Protein AF-A0ABD5DUB4-F1 (afdb_monomer)

Secondary structure (DSSP, 8-state):
-----------HHHHHHH-GGGS-HHHHHHHHHTS---TT-SSGGGGEEEEE----SPPSSSEEEEEEETTEEEEEESSSBSSSTTBSS-HHHHHHHHHS-HHHHHHHHHHHHHHHHHHHHHHHHHHHHT-HHHHHHHH---HHHHHHHHHHT--HHHH--HHHHHHHHHTHHHH-SSS--HHHHHHHHHHHHTS-EEEE-S--EEEEPPGGGS--TT-SS---TTTS--SSSEEEESSS--EEEE-S--HHHHHHTSTTSHHHHHHHHHHHHH-

Mean predicted aligned error: 10.34 Å

Organism: Acinetobacter baumannii (NCBI:txid470)

InterPro domains:
  IPR010732 Type VI secretion, TssG-like [PF06996] (20-273)
  IPR010732 Type VI secretion, TssG-like [PTHR35564] (1-273)
  IPR010732 Type VI secretion, TssG-like [TIGR03347] (20-273)

Structure (mmCIF, N/CA/C/O backbone):
data_AF-A0ABD5DUB4-F1
#
_entry.id   AF-A0ABD5DUB4-F1
#
loop_
_atom_site.group_PDB
_atom_site.id
_atom_site.type_symbol
_atom_site.label_atom_id
_atom_site.label_alt_id
_atom_site.label_comp_id
_atom_site.label_asym_id
_atom_site.label_entity_id
_atom_site.label_seq_id
_atom_site.pdbx_PDB_ins_code
_atom_site.Cartn_x
_atom_site.Cartn_y
_atom_site.Cartn_z
_atom_site.occupancy
_atom_site.B_iso_or_equiv
_atom_site.auth_seq_id
_atom_site.auth_comp_id
_atom_site.auth_asym_id
_atom_site.auth_atom_id
_atom_site.pdbx_PDB_model_num
ATOM 1 N N . MET A 1 1 ? -21.165 21.753 -35.100 1.00 36.00 1 MET A N 1
ATOM 2 C CA . MET A 1 1 ? -20.160 20.774 -35.570 1.00 36.00 1 MET A CA 1
ATOM 3 C C . MET A 1 1 ? -19.629 20.028 -34.357 1.00 36.00 1 MET A C 1
ATOM 5 O O . MET A 1 1 ? -18.628 20.431 -33.785 1.00 36.00 1 MET A O 1
ATOM 9 N N . GLN A 1 2 ? -20.361 19.010 -33.903 1.00 31.20 2 GLN A N 1
ATOM 10 C CA . GLN A 1 2 ? -19.870 18.058 -32.907 1.00 31.20 2 GLN A CA 1
ATOM 11 C C . GLN A 1 2 ? -19.289 16.879 -33.683 1.00 31.20 2 GLN A C 1
ATOM 13 O O . GLN A 1 2 ? -19.967 16.309 -34.531 1.00 31.20 2 GLN A O 1
ATOM 18 N N . SER A 1 3 ? -18.010 16.592 -33.471 1.00 36.69 3 SER A N 1
ATOM 19 C CA . SER A 1 3 ? -17.320 15.488 -34.126 1.00 36.69 3 SER A CA 1
ATOM 20 C C . SER A 1 3 ? -17.738 14.162 -33.496 1.00 36.69 3 SER A C 1
ATOM 22 O O . SER A 1 3 ? -17.367 13.867 -32.359 1.00 36.69 3 SER A O 1
ATOM 24 N N . GLU A 1 4 ? -18.478 13.364 -34.257 1.00 41.19 4 GLU A N 1
ATOM 25 C CA . GLU A 1 4 ? -18.682 11.939 -34.017 1.00 41.19 4 GLU A CA 1
ATOM 26 C C . GLU A 1 4 ? -17.321 11.222 -34.063 1.00 41.19 4 GLU A C 1
ATOM 28 O O . GLU A 1 4 ? -16.735 11.020 -35.124 1.00 41.19 4 GLU A O 1
ATOM 33 N N . ARG A 1 5 ? -16.785 10.838 -32.902 1.00 44.25 5 ARG A N 1
ATOM 34 C CA . ARG A 1 5 ? -15.836 9.721 -32.792 1.00 44.25 5 ARG A CA 1
ATOM 35 C C . ARG A 1 5 ? -16.525 8.619 -32.005 1.00 44.25 5 ARG A C 1
ATOM 37 O O . ARG A 1 5 ? -16.303 8.446 -30.812 1.00 44.25 5 ARG A O 1
ATOM 44 N N . TRP A 1 6 ? -17.458 7.952 -32.674 1.00 43.09 6 TRP A N 1
ATOM 45 C CA . TRP A 1 6 ? -18.116 6.757 -32.166 1.00 43.09 6 TRP A CA 1
ATOM 46 C C . TRP A 1 6 ? -17.137 5.586 -32.304 1.00 43.09 6 TRP A C 1
ATOM 48 O O . TRP A 1 6 ? -16.775 5.226 -33.418 1.00 43.09 6 TRP A O 1
ATOM 58 N N . TRP A 1 7 ? -16.669 5.079 -31.159 1.00 42.25 7 TRP A N 1
ATOM 59 C CA . TRP A 1 7 ? -16.150 3.725 -30.931 1.00 42.25 7 TRP A CA 1
ATOM 60 C C . TRP A 1 7 ? -15.372 3.105 -32.102 1.00 42.25 7 TRP A C 1
ATOM 62 O O . TRP A 1 7 ? -15.911 2.326 -32.883 1.00 42.25 7 TRP A O 1
ATOM 72 N N . GLN A 1 8 ? -14.079 3.420 -32.207 1.00 47.81 8 GLN A N 1
ATOM 73 C CA . GLN A 1 8 ? -13.172 2.513 -32.902 1.00 47.81 8 GLN A CA 1
ATOM 74 C C . GLN A 1 8 ? -12.863 1.354 -31.953 1.00 47.81 8 GLN A C 1
ATOM 76 O O . GLN A 1 8 ? -12.290 1.575 -30.888 1.00 47.81 8 GLN A O 1
ATOM 81 N N . ASP A 1 9 ? -13.170 0.126 -32.373 1.00 46.69 9 ASP A N 1
ATOM 82 C CA . ASP A 1 9 ? -12.678 -1.130 -31.779 1.00 46.69 9 ASP A CA 1
ATOM 83 C C . ASP A 1 9 ? -11.150 -1.298 -31.959 1.00 46.69 9 ASP A C 1
ATOM 85 O O . ASP A 1 9 ? -10.619 -2.399 -32.104 1.00 46.69 9 ASP A O 1
ATOM 89 N N . SER A 1 10 ? -10.397 -0.201 -32.002 1.00 55.00 10 SER A N 1
ATOM 90 C CA . SER A 1 10 ? -8.948 -0.234 -31.908 1.00 55.00 10 SER A CA 1
ATOM 91 C C . SER A 1 10 ? -8.599 -0.263 -30.430 1.00 55.00 10 SER A C 1
ATOM 93 O O . SER A 1 10 ? -8.728 0.744 -29.735 1.00 55.00 10 SER A O 1
ATOM 95 N N . SER A 1 11 ? -8.158 -1.425 -29.948 1.00 76.31 11 SER A N 1
ATOM 96 C CA . SER A 1 11 ? -7.501 -1.530 -28.643 1.00 76.31 11 SER A CA 1
ATOM 97 C C . SER A 1 11 ? -6.475 -0.397 -28.482 1.00 76.31 11 SER A C 1
ATOM 99 O O . SER A 1 11 ? -5.771 -0.057 -29.434 1.00 76.31 11 SER A O 1
ATOM 101 N N . VAL A 1 12 ? -6.372 0.199 -27.288 1.00 83.00 12 VAL A N 1
ATOM 102 C CA . VAL A 1 12 ? -5.393 1.274 -27.004 1.00 83.00 12 VAL A CA 1
ATOM 103 C C . VAL A 1 12 ? -3.974 0.829 -27.380 1.00 83.00 12 VAL A C 1
ATOM 105 O O . VAL A 1 12 ? -3.170 1.609 -27.880 1.00 83.00 12 VAL A O 1
ATOM 108 N N . THR A 1 13 ? -3.694 -0.463 -27.227 1.00 82.81 13 THR A N 1
ATOM 109 C CA . THR A 1 13 ? -2.465 -1.116 -27.677 1.00 82.81 13 THR A CA 1
ATOM 110 C C . THR A 1 13 ? -2.285 -1.046 -29.196 1.00 82.81 13 THR A C 1
ATOM 112 O O . THR A 1 13 ? -1.192 -0.735 -29.655 1.00 82.81 13 THR A O 1
ATOM 115 N N . ALA A 1 14 ? -3.334 -1.264 -29.998 1.00 84.44 14 ALA A N 1
ATOM 116 C CA . ALA A 1 14 ? -3.264 -1.110 -31.453 1.00 84.44 14 ALA A CA 1
ATOM 117 C C . ALA A 1 14 ? -3.015 0.347 -31.874 1.00 84.44 14 ALA A C 1
ATOM 119 O O . ALA A 1 14 ? -2.230 0.584 -32.793 1.00 84.44 14 ALA A O 1
ATOM 120 N N . GLU A 1 15 ? -3.623 1.327 -31.195 1.00 88.25 15 GLU A N 1
ATOM 121 C CA . GLU A 1 15 ? -3.325 2.744 -31.449 1.00 88.25 15 GLU A CA 1
ATOM 122 C C . GLU A 1 15 ? -1.875 3.089 -31.081 1.00 88.25 15 GLU A C 1
ATOM 124 O O . GLU A 1 15 ? -1.207 3.809 -31.822 1.00 88.25 15 GLU A O 1
ATOM 129 N N . LEU A 1 16 ? -1.354 2.514 -29.998 1.00 89.56 16 LEU A N 1
ATOM 130 C CA . LEU A 1 16 ? 0.030 2.687 -29.563 1.00 89.56 16 LEU A CA 1
ATOM 131 C C . LEU A 1 16 ? 1.047 2.163 -30.593 1.00 89.56 16 LEU A C 1
ATOM 133 O O . LEU A 1 16 ? 2.054 2.828 -30.829 1.00 89.56 16 LEU A O 1
ATOM 137 N N . PHE A 1 17 ? 0.768 1.048 -31.280 1.00 88.94 17 PHE A N 1
ATOM 138 C CA . PHE A 1 17 ? 1.600 0.584 -32.403 1.00 88.94 17 PHE A CA 1
ATOM 139 C C . PHE A 1 17 ? 1.463 1.468 -33.658 1.00 88.94 17 PHE A C 1
ATOM 141 O O . PHE A 1 17 ? 2.427 1.630 -34.403 1.00 88.94 17 PHE A O 1
ATOM 148 N N . GLN A 1 18 ? 0.296 2.074 -33.908 1.00 89.62 18 GLN A N 1
ATOM 149 C CA . GLN A 1 18 ? 0.088 2.954 -35.070 1.00 89.62 18 GLN A CA 1
ATOM 150 C C . GLN A 1 18 ? 0.668 4.362 -34.875 1.00 89.62 18 GLN A C 1
ATOM 152 O O . GLN A 1 18 ? 1.157 4.981 -35.822 1.00 89.62 18 GLN A O 1
ATOM 157 N N . ARG A 1 19 ? 0.579 4.899 -33.655 1.00 90.94 19 ARG A N 1
ATOM 158 C CA . ARG A 1 19 ? 0.987 6.261 -33.289 1.00 90.94 19 ARG A CA 1
ATOM 159 C C . ARG A 1 19 ? 1.804 6.257 -31.992 1.00 90.94 19 ARG A C 1
ATOM 161 O O . ARG A 1 19 ? 1.412 6.892 -31.019 1.00 90.94 19 ARG A O 1
ATOM 168 N N . PRO A 1 20 ? 2.994 5.639 -31.968 1.00 89.62 20 PRO A N 1
ATOM 169 C CA . PRO A 1 20 ? 3.795 5.553 -30.742 1.00 89.62 20 PRO A CA 1
ATOM 170 C C . PRO A 1 20 ? 4.217 6.925 -30.200 1.00 89.62 20 PRO A C 1
ATOM 172 O O . PRO A 1 20 ? 4.361 7.124 -29.001 1.00 89.62 20 PRO A O 1
ATOM 175 N N . LYS A 1 21 ? 4.353 7.905 -31.094 1.00 91.50 21 LYS A N 1
ATOM 176 C CA . LYS A 1 21 ? 4.772 9.277 -30.797 1.00 91.50 21 LYS A CA 1
ATOM 177 C C . LYS A 1 21 ? 3.785 10.084 -29.944 1.00 91.50 21 LYS A C 1
ATOM 179 O O . LYS A 1 21 ? 4.182 11.117 -29.421 1.00 91.50 21 LYS A O 1
ATOM 184 N N . SER A 1 22 ? 2.524 9.665 -29.820 1.00 91.44 22 SER A N 1
ATOM 185 C CA . SER A 1 22 ? 1.532 10.369 -28.990 1.00 91.44 22 SER A CA 1
ATOM 186 C C . SER A 1 22 ? 1.498 9.907 -27.535 1.00 91.44 22 SER A C 1
ATOM 188 O O . SER A 1 22 ? 0.750 10.483 -26.751 1.00 91.44 22 SER A O 1
ATOM 190 N N . PHE A 1 23 ? 2.264 8.875 -27.178 1.00 91.94 23 PHE A N 1
ATOM 191 C CA . PHE A 1 23 ? 2.270 8.301 -25.837 1.00 91.94 23 PHE A CA 1
ATOM 192 C C . PHE A 1 23 ? 3.563 8.632 -25.092 1.00 91.94 23 PHE A C 1
ATOM 194 O O . PHE A 1 23 ? 4.643 8.719 -25.682 1.00 91.94 23 PHE A O 1
ATOM 201 N N . GLU A 1 24 ? 3.436 8.777 -23.777 1.00 93.00 24 GLU A N 1
ATOM 202 C CA . GLU A 1 24 ? 4.569 8.830 -22.855 1.00 93.00 24 GLU A CA 1
ATOM 203 C C . GLU A 1 24 ? 5.214 7.446 -22.728 1.00 93.00 24 GLU A C 1
ATOM 205 O O . GLU A 1 24 ? 4.543 6.412 -22.796 1.00 93.00 24 GLU A O 1
ATOM 210 N N . PHE A 1 25 ? 6.523 7.415 -22.509 1.00 92.69 25 PHE A N 1
ATOM 211 C CA . PHE A 1 25 ? 7.314 6.191 -22.454 1.00 92.69 25 PHE A CA 1
ATOM 212 C C . PHE A 1 25 ? 6.901 5.273 -21.293 1.00 92.69 25 PHE A C 1
ATOM 214 O O . PHE A 1 25 ? 6.708 4.067 -21.480 1.00 92.69 25 PHE A O 1
ATOM 221 N N . ILE A 1 26 ? 6.722 5.832 -20.093 1.00 92.25 26 ILE A N 1
ATOM 222 C CA . ILE A 1 26 ? 6.329 5.051 -18.909 1.00 92.25 26 ILE A CA 1
ATOM 223 C C . ILE A 1 26 ? 4.896 4.530 -19.077 1.00 92.25 26 ILE A C 1
ATOM 225 O O . ILE A 1 26 ? 4.620 3.362 -18.812 1.00 92.25 26 ILE A O 1
ATOM 229 N N . GLN A 1 27 ? 3.989 5.359 -19.596 1.00 91.38 27 GLN A N 1
ATOM 230 C CA . GLN A 1 27 ? 2.610 4.944 -19.839 1.00 91.38 27 GLN A CA 1
ATOM 231 C C . GLN A 1 27 ? 2.524 3.859 -20.922 1.00 91.38 27 GLN A C 1
ATOM 233 O O . GLN A 1 27 ? 1.769 2.900 -20.771 1.00 91.38 27 GLN A O 1
ATOM 238 N N . ALA A 1 28 ? 3.323 3.963 -21.986 1.00 92.56 28 ALA A N 1
ATOM 239 C CA . ALA A 1 28 ? 3.398 2.945 -23.026 1.00 92.56 28 ALA A CA 1
ATOM 240 C C . ALA A 1 28 ? 3.904 1.604 -22.481 1.00 92.56 28 ALA A C 1
ATOM 242 O O . ALA A 1 28 ? 3.317 0.562 -22.766 1.00 92.56 28 ALA A O 1
ATOM 243 N N . THR A 1 29 ? 4.961 1.618 -21.663 1.00 91.31 29 THR A N 1
ATOM 244 C CA . THR A 1 29 ? 5.494 0.389 -21.055 1.00 91.31 29 THR A CA 1
ATOM 245 C C . THR A 1 29 ? 4.510 -0.228 -20.059 1.00 91.31 29 THR A C 1
ATOM 247 O O . THR A 1 29 ? 4.307 -1.438 -20.108 1.00 91.31 29 THR A O 1
ATOM 250 N N . ARG A 1 30 ? 3.819 0.574 -19.235 1.00 90.00 30 ARG A N 1
ATOM 251 C CA . ARG A 1 30 ? 2.703 0.120 -18.380 1.00 90.00 30 ARG A CA 1
ATOM 252 C C . ARG A 1 30 ? 1.614 -0.585 -19.192 1.00 90.00 30 ARG A C 1
ATOM 254 O O . ARG A 1 30 ? 1.285 -1.723 -18.887 1.00 90.00 30 ARG A O 1
ATOM 261 N N . LEU A 1 31 ? 1.096 0.047 -20.251 1.00 89.69 31 LEU A N 1
ATOM 262 C CA . LEU A 1 31 ? 0.038 -0.533 -21.093 1.00 89.69 31 LEU A CA 1
ATOM 263 C C . LEU A 1 31 ? 0.470 -1.847 -21.755 1.00 89.69 31 LEU A C 1
ATOM 265 O O . LEU A 1 31 ? -0.300 -2.803 -21.795 1.00 89.69 31 LEU A O 1
ATOM 269 N N . LEU A 1 32 ? 1.706 -1.908 -22.248 1.00 88.94 32 LEU A N 1
ATOM 270 C CA . LEU A 1 32 ? 2.244 -3.109 -22.883 1.00 88.94 32 LEU A CA 1
ATOM 271 C C . LEU A 1 32 ? 2.485 -4.253 -21.889 1.00 88.94 32 LEU A C 1
ATOM 273 O O . LEU A 1 32 ? 2.367 -5.409 -22.276 1.00 88.94 32 LEU A O 1
ATOM 277 N N . ARG A 1 33 ? 2.752 -3.962 -20.609 1.00 87.06 33 ARG A N 1
ATOM 278 C CA . ARG A 1 33 ? 2.836 -4.985 -19.548 1.00 87.06 33 ARG A CA 1
ATOM 279 C C . ARG A 1 33 ? 1.485 -5.632 -19.225 1.00 87.06 33 ARG A C 1
ATOM 281 O O . ARG A 1 33 ? 1.474 -6.725 -18.674 1.00 87.06 33 ARG A O 1
ATOM 288 N N . HIS A 1 34 ? 0.369 -4.994 -19.582 1.00 83.06 34 HIS A N 1
ATOM 289 C CA . HIS A 1 34 ? -0.970 -5.583 -19.473 1.00 83.06 34 HIS A CA 1
ATOM 290 C C . HIS A 1 34 ? -1.371 -6.422 -20.689 1.00 83.06 34 HIS A C 1
ATOM 292 O O . HIS A 1 34 ? -2.417 -7.074 -20.657 1.00 83.06 34 HIS A O 1
ATOM 298 N N . MET A 1 35 ? -0.583 -6.414 -21.771 1.00 79.06 35 MET A N 1
ATOM 299 C CA . MET A 1 35 ? -0.846 -7.324 -22.880 1.00 79.06 35 MET A CA 1
ATOM 300 C C . MET A 1 35 ? -0.593 -8.764 -22.422 1.00 79.06 35 MET A C 1
ATOM 302 O O . MET A 1 35 ? 0.409 -9.012 -21.752 1.00 79.06 35 MET A O 1
ATOM 306 N N . PRO A 1 36 ? -1.468 -9.719 -22.784 1.00 64.25 36 PRO A N 1
ATOM 307 C CA . PRO A 1 36 ? -1.253 -11.125 -22.478 1.00 64.25 36 PRO A CA 1
ATOM 308 C C . PRO A 1 36 ? 0.012 -11.591 -23.201 1.00 64.25 36 PRO A C 1
ATOM 310 O O . PRO A 1 36 ? 0.009 -11.803 -24.413 1.00 64.25 36 PRO A O 1
ATOM 313 N N . ALA A 1 37 ? 1.110 -11.691 -22.460 1.00 62.16 37 ALA A N 1
ATOM 314 C CA . ALA A 1 37 ? 2.343 -12.272 -22.948 1.00 62.16 37 ALA A CA 1
ATOM 315 C C . ALA A 1 37 ? 2.324 -13.777 -22.669 1.00 62.16 37 ALA A C 1
ATOM 317 O O . ALA A 1 37 ? 1.749 -14.235 -21.684 1.00 62.16 37 ALA A O 1
ATOM 318 N N . ASN A 1 38 ? 2.932 -14.556 -23.560 1.00 55.03 38 ASN A N 1
ATOM 319 C CA . ASN A 1 38 ? 3.102 -15.989 -23.359 1.00 55.03 38 ASN A CA 1
ATOM 320 C C . ASN A 1 38 ? 3.943 -16.184 -22.079 1.00 55.03 38 ASN A C 1
ATOM 322 O O . ASN A 1 38 ? 5.062 -15.670 -22.024 1.00 55.03 38 ASN A O 1
ATOM 326 N N . ASP A 1 39 ? 3.410 -16.899 -21.079 1.00 56.53 39 ASP A N 1
ATOM 327 C CA . ASP A 1 39 ? 3.911 -17.096 -19.692 1.00 56.53 39 ASP A CA 1
ATOM 328 C C . ASP A 1 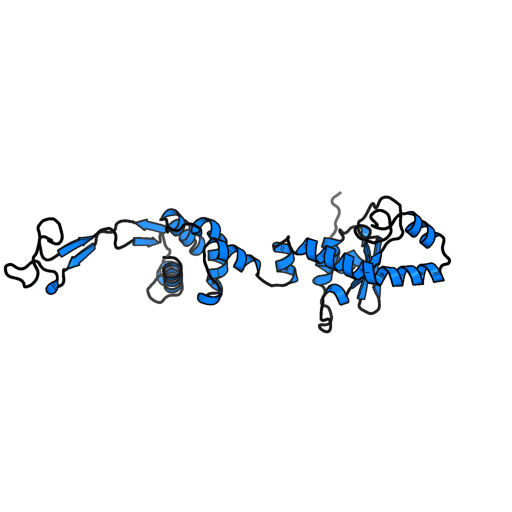39 ? 5.349 -17.670 -19.562 1.00 56.53 39 ASP A C 1
ATOM 330 O O . ASP A 1 39 ? 5.794 -18.069 -18.488 1.00 56.53 39 ASP A O 1
ATOM 334 N N . ALA A 1 40 ? 6.105 -17.752 -20.656 1.00 53.66 40 ALA A N 1
ATOM 335 C CA . ALA A 1 40 ? 7.426 -18.362 -20.718 1.00 53.66 40 ALA A CA 1
ATOM 336 C C . ALA A 1 40 ? 8.577 -17.455 -20.237 1.00 53.66 40 ALA A C 1
ATOM 338 O O . ALA A 1 40 ? 9.697 -17.948 -20.083 1.00 53.66 40 ALA A O 1
ATOM 339 N N . ALA A 1 41 ? 8.358 -16.152 -20.021 1.00 59.41 41 ALA A N 1
ATOM 340 C CA . ALA A 1 41 ? 9.423 -15.244 -19.589 1.00 59.41 41 ALA A CA 1
ATOM 341 C C . ALA A 1 41 ? 9.537 -15.162 -18.059 1.00 59.41 41 ALA A C 1
ATOM 343 O O . ALA A 1 41 ? 8.555 -14.967 -17.349 1.00 59.41 41 ALA A O 1
ATOM 344 N N . LEU A 1 42 ? 10.772 -15.249 -17.555 1.00 65.81 42 LEU A N 1
ATOM 345 C CA . LEU A 1 42 ? 11.096 -15.094 -16.131 1.00 65.81 42 LEU A CA 1
ATOM 346 C C . LEU A 1 42 ? 10.939 -13.638 -15.652 1.00 65.81 42 LEU A C 1
ATOM 348 O O . LEU A 1 42 ? 10.682 -13.410 -14.471 1.00 65.81 42 LEU A O 1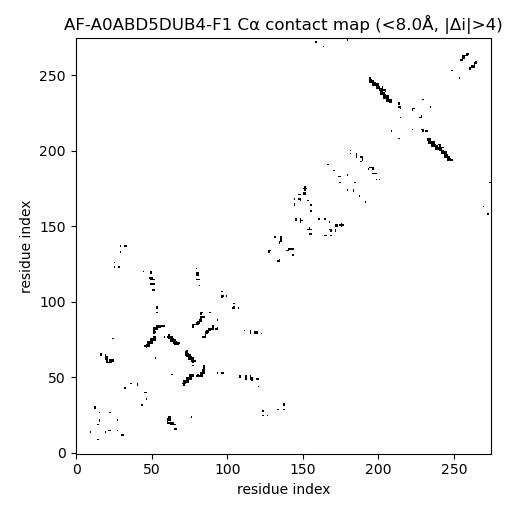
ATOM 352 N N . SER A 1 43 ? 11.115 -12.660 -16.551 1.00 78.12 43 SER A N 1
ATOM 353 C CA . SER A 1 43 ? 11.037 -11.223 -16.269 1.00 78.12 43 SER A CA 1
ATOM 354 C C . SER A 1 43 ? 10.275 -10.485 -17.369 1.00 78.12 43 SER A C 1
ATOM 356 O O . SER A 1 43 ? 10.468 -10.751 -18.555 1.00 78.12 43 SER A O 1
ATOM 358 N N . TRP A 1 44 ? 9.473 -9.484 -16.991 1.00 85.06 44 TRP A N 1
ATOM 359 C CA . TRP A 1 44 ? 8.732 -8.649 -17.944 1.00 85.06 44 TRP A CA 1
ATOM 360 C C . TRP A 1 44 ? 9.657 -7.956 -18.954 1.00 85.06 44 TRP A C 1
ATOM 362 O O . TRP A 1 44 ? 9.251 -7.716 -20.087 1.00 85.06 44 TRP A O 1
ATOM 372 N N . SER A 1 45 ? 10.900 -7.653 -18.556 1.00 87.50 45 SER A N 1
ATOM 373 C CA . SER A 1 45 ? 11.908 -7.016 -19.407 1.00 87.50 45 SER A CA 1
ATOM 374 C C . SER A 1 45 ? 12.222 -7.836 -20.652 1.00 87.50 45 SER A C 1
ATOM 376 O O . SER A 1 45 ? 12.507 -7.253 -21.690 1.00 87.50 45 SER A O 1
ATOM 378 N N . ASP A 1 46 ? 12.125 -9.164 -20.577 1.00 87.12 46 ASP A N 1
ATOM 379 C CA . ASP A 1 46 ? 12.529 -10.065 -21.661 1.00 87.12 46 ASP A CA 1
ATOM 380 C C . ASP A 1 46 ? 11.556 -10.016 -22.853 1.00 87.12 46 ASP A C 1
ATOM 382 O O . ASP A 1 46 ? 11.927 -10.355 -23.979 1.00 87.12 46 ASP A O 1
ATOM 386 N N . HIS A 1 47 ? 10.329 -9.529 -22.628 1.00 87.69 47 HIS A N 1
ATOM 387 C CA . HIS A 1 47 ? 9.353 -9.237 -23.684 1.00 87.69 47 HIS A CA 1
ATOM 388 C C . HIS A 1 47 ? 9.668 -7.952 -24.455 1.00 87.69 47 HIS A C 1
ATOM 390 O O . HIS A 1 47 ? 9.081 -7.704 -25.509 1.00 87.69 47 HIS A O 1
ATOM 396 N N . PHE A 1 48 ? 10.590 -7.129 -23.955 1.00 89.88 48 PHE A N 1
ATOM 397 C CA . PHE A 1 48 ? 10.975 -5.872 -24.575 1.00 89.88 48 PHE A CA 1
ATOM 398 C C . PHE A 1 48 ? 12.402 -5.947 -25.107 1.00 89.88 48 PHE A C 1
ATOM 400 O O . PHE A 1 48 ? 13.300 -6.532 -24.508 1.00 89.88 48 PHE A O 1
ATOM 407 N N . LYS A 1 49 ? 12.648 -5.256 -26.213 1.00 91.19 49 LYS A N 1
ATOM 408 C CA . LYS A 1 49 ? 13.986 -4.852 -26.629 1.00 91.19 49 LYS A CA 1
ATOM 409 C C . LYS A 1 49 ? 14.016 -3.333 -26.624 1.00 91.19 49 LYS A C 1
ATOM 411 O O . LYS A 1 49 ? 13.392 -2.689 -27.464 1.00 91.19 49 LYS A O 1
ATOM 416 N N . PHE A 1 50 ? 14.722 -2.756 -25.656 1.00 91.94 50 PHE A N 1
ATOM 417 C CA . PHE A 1 50 ? 14.872 -1.306 -25.592 1.00 91.94 50 PHE A CA 1
ATOM 418 C C . PHE A 1 50 ? 16.090 -0.899 -26.402 1.00 91.94 50 PHE A C 1
ATOM 420 O O . PHE A 1 50 ? 17.205 -1.370 -26.174 1.00 91.94 50 PHE A O 1
ATOM 427 N N . GLU A 1 51 ? 15.858 -0.006 -27.347 1.00 89.56 51 GLU A N 1
ATOM 428 C CA . GLU A 1 51 ? 16.877 0.533 -28.225 1.00 89.56 51 GLU A CA 1
ATOM 429 C C . GLU A 1 51 ? 17.085 2.014 -27.926 1.00 89.56 51 GLU A C 1
ATOM 431 O O . GLU A 1 51 ? 16.198 2.707 -27.415 1.00 89.56 51 GLU A O 1
ATOM 436 N N . THR A 1 52 ? 18.272 2.515 -28.261 1.00 82.62 52 THR A N 1
ATOM 437 C CA . THR A 1 52 ? 18.549 3.945 -28.176 1.00 82.62 52 THR A CA 1
ATOM 438 C C . THR A 1 52 ? 18.409 4.633 -29.506 1.00 82.62 52 THR A C 1
ATOM 440 O O . THR A 1 52 ? 18.821 4.133 -30.559 1.00 82.62 52 THR A O 1
ATOM 443 N N . SER A 1 53 ? 17.900 5.855 -29.419 1.00 86.81 53 SER A N 1
ATOM 444 C CA . SER A 1 53 ? 18.006 6.792 -30.512 1.00 86.81 53 SER A CA 1
ATOM 445 C C . SER A 1 53 ? 19.448 7.261 -30.685 1.00 86.81 53 SER A C 1
ATOM 447 O O . SER A 1 53 ? 20.223 7.412 -29.734 1.00 86.81 53 SER A O 1
ATOM 449 N N . PHE A 1 54 ? 19.795 7.564 -31.930 1.00 87.75 54 PHE A N 1
ATOM 450 C CA . PHE A 1 54 ? 20.973 8.369 -32.230 1.00 87.75 54 PHE A CA 1
ATOM 451 C C . PHE A 1 54 ? 20.597 9.823 -32.497 1.00 87.75 54 PHE A C 1
ATOM 453 O O . PHE A 1 54 ? 21.480 10.634 -32.747 1.00 87.75 54 PHE A O 1
ATOM 460 N N . ASN A 1 55 ? 19.318 10.195 -32.490 1.00 85.12 55 ASN A N 1
ATOM 461 C CA . ASN A 1 55 ? 18.905 11.546 -32.828 1.00 85.12 55 ASN A CA 1
ATOM 462 C C . ASN A 1 55 ? 19.465 12.576 -31.825 1.00 85.12 55 ASN A C 1
ATOM 464 O O . ASN A 1 55 ? 19.555 12.322 -30.629 1.00 85.12 55 ASN A O 1
ATOM 468 N N . LEU A 1 56 ? 19.894 13.728 -32.351 1.00 85.88 56 LEU A N 1
ATOM 469 C CA . LEU A 1 56 ? 20.425 14.851 -31.561 1.00 85.88 56 LEU A CA 1
ATOM 470 C C . LEU A 1 56 ? 19.514 16.080 -31.649 1.00 85.88 56 LEU A C 1
ATOM 472 O O . LEU A 1 56 ? 19.889 17.160 -31.209 1.00 85.88 56 LEU A O 1
ATOM 476 N N . ASN A 1 57 ? 18.338 15.934 -32.252 1.00 86.75 57 ASN 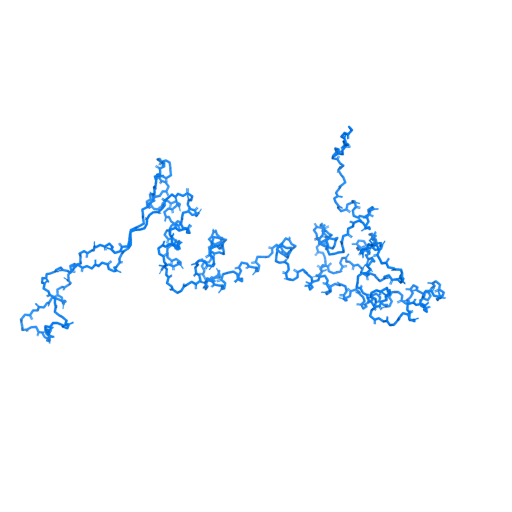A N 1
ATOM 477 C CA . ASN A 1 57 ? 17.328 16.976 -32.236 1.00 86.75 57 ASN A CA 1
ATOM 478 C C . ASN A 1 57 ? 16.628 16.972 -30.877 1.00 86.75 57 ASN A C 1
ATOM 480 O O . ASN A 1 57 ? 16.532 15.927 -30.228 1.00 86.75 57 ASN A O 1
ATOM 484 N N . PHE A 1 58 ? 16.106 18.129 -30.472 1.00 84.88 58 PHE A N 1
ATOM 485 C CA . PHE A 1 58 ? 15.255 18.201 -29.292 1.00 84.88 58 PHE A CA 1
ATOM 486 C C . PHE A 1 58 ? 14.035 17.278 -29.483 1.00 84.88 58 PHE A C 1
ATOM 488 O O . PHE A 1 58 ? 13.371 17.371 -30.524 1.00 84.88 58 PHE A O 1
ATOM 495 N N . PRO A 1 59 ? 13.759 16.360 -28.542 1.00 84.31 59 PRO A N 1
ATOM 496 C CA . PRO A 1 59 ? 12.694 15.388 -28.707 1.00 84.31 59 PRO A CA 1
ATOM 497 C C . PRO A 1 59 ? 11.344 16.078 -28.493 1.00 84.31 59 PRO A C 1
ATOM 499 O O . PRO A 1 59 ? 11.078 16.628 -27.431 1.00 84.31 59 PRO A O 1
ATOM 502 N N . ALA A 1 60 ? 10.482 16.060 -29.512 1.00 87.25 60 ALA A N 1
ATOM 503 C CA . ALA A 1 60 ? 9.088 16.495 -29.371 1.00 87.25 60 ALA A CA 1
ATOM 504 C C . ALA A 1 60 ? 8.207 15.417 -28.713 1.00 87.25 60 ALA A C 1
ATOM 506 O O . ALA A 1 60 ? 7.079 15.695 -28.321 1.00 87.25 60 ALA A O 1
ATOM 507 N N . THR A 1 61 ? 8.713 14.182 -28.651 1.00 91.19 61 THR A N 1
ATOM 508 C CA . THR A 1 61 ? 8.015 12.984 -28.183 1.00 91.19 61 THR A CA 1
ATOM 509 C C . THR A 1 61 ? 8.993 12.095 -27.426 1.00 91.19 61 THR A C 1
ATOM 511 O O . THR A 1 61 ? 10.197 12.141 -27.676 1.00 91.19 61 THR A O 1
ATOM 514 N N . GLU A 1 62 ? 8.486 11.271 -26.515 1.00 91.62 62 GLU A N 1
ATOM 515 C CA . GLU A 1 62 ? 9.317 10.396 -25.680 1.00 91.62 62 GLU A CA 1
ATOM 516 C C . GLU A 1 62 ? 9.698 9.080 -26.370 1.00 91.62 62 GLU A C 1
ATOM 518 O O . GLU A 1 62 ? 10.758 8.509 -26.105 1.00 91.62 62 GLU A O 1
ATOM 523 N N . ILE A 1 63 ? 8.852 8.617 -27.291 1.00 92.81 63 ILE A N 1
ATOM 524 C CA . ILE A 1 63 ? 9.067 7.411 -28.091 1.00 92.81 63 ILE A CA 1
ATOM 525 C C . ILE A 1 63 ? 9.377 7.826 -29.531 1.00 92.81 63 ILE A C 1
ATOM 527 O O . ILE A 1 63 ? 8.680 8.659 -30.120 1.00 92.81 63 ILE A O 1
ATOM 531 N N . GLU A 1 64 ? 10.432 7.249 -30.106 1.00 91.12 64 GLU A N 1
ATOM 532 C CA . GLU A 1 64 ? 10.806 7.456 -31.508 1.00 91.12 64 GLU A CA 1
ATOM 533 C C . GLU A 1 64 ? 10.119 6.439 -32.426 1.00 91.12 64 GLU A C 1
ATOM 535 O O . GLU A 1 64 ? 9.500 6.826 -33.423 1.00 91.12 64 GLU A O 1
ATOM 540 N N . SER A 1 65 ? 10.217 5.155 -32.077 1.00 91.31 65 SER A N 1
ATOM 541 C CA . SER A 1 65 ? 9.623 4.038 -32.809 1.00 91.31 65 SER A CA 1
ATOM 542 C C . SER A 1 65 ? 9.231 2.906 -31.865 1.00 91.31 65 SER A C 1
ATOM 544 O O . SER A 1 65 ? 9.812 2.742 -30.787 1.00 91.31 65 SER A O 1
ATOM 546 N N . LEU A 1 66 ? 8.229 2.138 -32.287 1.00 93.19 66 LEU A N 1
ATOM 547 C CA . LEU A 1 66 ? 7.714 0.994 -31.556 1.00 93.19 66 LEU A CA 1
ATOM 548 C C . LEU A 1 66 ? 7.226 -0.051 -32.560 1.00 93.19 66 LEU A C 1
ATOM 550 O O . LEU A 1 66 ? 6.353 0.238 -33.376 1.00 93.19 66 LEU A O 1
ATOM 554 N N . GLU A 1 67 ? 7.816 -1.239 -32.519 1.00 92.12 67 GLU A N 1
ATOM 555 C CA . GLU A 1 67 ? 7.568 -2.326 -33.469 1.00 92.12 67 GLU A CA 1
ATOM 556 C C . GLU A 1 67 ? 7.493 -3.661 -32.719 1.00 92.12 67 GLU A C 1
ATOM 558 O O . GLU A 1 67 ? 8.107 -3.823 -31.666 1.00 92.12 67 GLU A O 1
ATOM 563 N N . LEU A 1 68 ? 6.735 -4.623 -33.246 1.00 88.62 68 LEU A N 1
ATOM 564 C CA . LEU A 1 68 ? 6.670 -5.981 -32.705 1.00 88.62 68 LEU A CA 1
ATOM 565 C C . LEU A 1 68 ? 7.421 -6.918 -33.654 1.00 88.62 68 LEU A C 1
ATOM 567 O O . LEU A 1 68 ? 7.013 -7.086 -34.803 1.00 88.62 68 LEU A O 1
ATOM 571 N N . VAL A 1 69 ? 8.528 -7.491 -33.183 1.00 87.31 69 VAL A N 1
ATOM 572 C CA . VAL A 1 69 ? 9.431 -8.355 -33.959 1.00 87.31 69 VAL A CA 1
ATOM 573 C C . VAL A 1 69 ? 9.702 -9.611 -33.142 1.00 87.31 69 VAL A C 1
ATOM 575 O O . VAL A 1 69 ? 10.074 -9.506 -31.977 1.00 87.31 69 VAL A O 1
ATOM 578 N N . ASP A 1 70 ? 9.504 -10.790 -33.735 1.00 80.69 70 ASP A N 1
ATOM 579 C CA . ASP A 1 70 ? 9.769 -12.088 -33.093 1.00 80.69 70 ASP A CA 1
ATOM 580 C C . ASP A 1 70 ? 9.160 -12.204 -31.678 1.00 80.69 70 ASP A C 1
ATOM 582 O O . ASP A 1 70 ? 9.823 -12.610 -30.725 1.00 80.69 70 ASP A O 1
ATOM 586 N N . GLU A 1 71 ? 7.897 -11.779 -31.538 1.00 81.50 71 GLU A N 1
ATOM 587 C CA .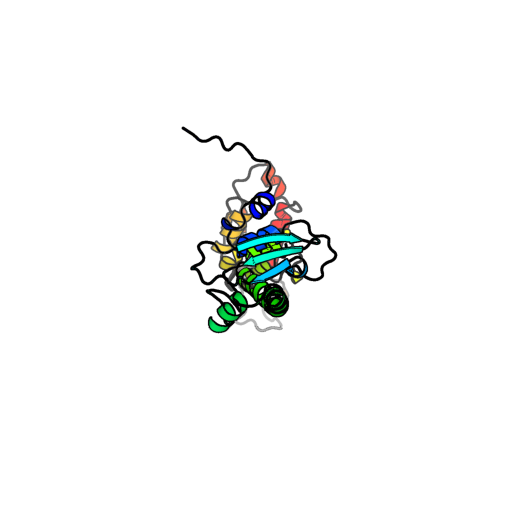 GLU A 1 71 ? 7.137 -11.750 -30.272 1.00 81.50 71 GLU A CA 1
ATOM 588 C C . GLU A 1 71 ? 7.694 -10.810 -29.182 1.00 81.50 71 GLU A C 1
ATOM 590 O O . GLU A 1 71 ? 7.187 -10.793 -28.060 1.00 81.50 71 GLU A O 1
ATOM 595 N N . ARG A 1 72 ? 8.692 -9.975 -29.501 1.00 86.75 72 ARG A N 1
ATOM 596 C CA . ARG A 1 72 ? 9.235 -8.944 -28.607 1.00 86.75 72 ARG A CA 1
ATOM 597 C C . ARG A 1 72 ? 8.876 -7.547 -29.083 1.00 86.75 72 ARG A C 1
ATOM 599 O O . ARG A 1 72 ? 8.887 -7.245 -30.277 1.00 86.75 72 ARG A O 1
ATOM 606 N N . VAL A 1 73 ? 8.608 -6.656 -28.134 1.00 89.88 73 VAL A N 1
ATOM 607 C CA . VAL A 1 73 ? 8.361 -5.245 -28.433 1.00 89.88 73 VAL A CA 1
ATOM 608 C C . VAL A 1 73 ? 9.688 -4.503 -28.513 1.00 89.88 73 VAL A C 1
ATOM 610 O O . VAL A 1 73 ? 10.357 -4.280 -27.505 1.00 89.88 73 VAL A O 1
ATOM 613 N N . HIS A 1 74 ? 10.063 -4.097 -29.720 1.00 92.56 74 HIS A N 1
ATOM 614 C CA . HIS A 1 74 ? 11.200 -3.227 -29.975 1.00 92.56 74 HIS A CA 1
ATOM 615 C C . HIS A 1 74 ? 10.768 -1.778 -29.770 1.00 92.56 74 HIS A C 1
ATOM 617 O O . HIS A 1 74 ? 9.958 -1.248 -30.529 1.00 92.56 74 HIS A O 1
ATOM 623 N N . LEU A 1 75 ? 11.305 -1.130 -28.739 1.00 93.06 75 LEU A N 1
ATOM 624 C CA . LEU A 1 75 ? 10.949 0.235 -28.368 1.00 93.06 75 LEU A CA 1
ATOM 625 C C . LEU A 1 75 ? 12.203 1.108 -28.355 1.00 93.06 75 LEU A C 1
ATOM 627 O O . LEU A 1 75 ? 13.114 0.898 -27.551 1.00 93.06 75 LEU A O 1
ATOM 631 N N . THR A 1 76 ? 12.225 2.125 -29.220 1.00 92.38 76 THR A N 1
ATOM 632 C CA . THR A 1 76 ? 13.271 3.156 -29.218 1.00 92.38 76 THR A CA 1
ATOM 633 C C . THR A 1 76 ? 12.784 4.376 -28.450 1.00 92.38 76 THR A C 1
ATOM 635 O O . THR A 1 76 ? 11.864 5.069 -28.890 1.00 92.38 76 THR A O 1
ATOM 638 N N . ASN A 1 77 ? 13.393 4.639 -27.295 1.00 91.12 77 ASN A N 1
ATOM 639 C CA . ASN A 1 77 ? 13.031 5.766 -26.435 1.00 91.12 77 ASN A CA 1
ATOM 640 C C . ASN A 1 77 ? 14.033 6.927 -26.591 1.00 91.12 77 ASN A C 1
ATOM 642 O O . ASN A 1 77 ? 15.188 6.727 -26.979 1.00 91.12 77 ASN A O 1
ATOM 646 N N . LEU A 1 78 ? 13.573 8.144 -26.305 1.00 90.50 78 LEU A N 1
ATOM 647 C CA . LEU A 1 78 ? 14.353 9.383 -26.403 1.00 90.50 78 LEU A CA 1
ATOM 648 C C . LEU A 1 78 ? 14.735 9.972 -25.032 1.00 90.50 78 LEU A C 1
ATOM 650 O O . LEU A 1 78 ? 15.443 10.978 -24.997 1.00 90.50 78 LEU A O 1
ATOM 654 N N . ILE A 1 79 ? 14.284 9.356 -23.933 1.00 87.25 79 ILE A N 1
ATOM 655 C CA . ILE A 1 79 ? 14.466 9.865 -22.563 1.00 87.25 79 ILE A CA 1
ATOM 656 C C . ILE A 1 79 ? 15.747 9.320 -21.924 1.00 87.25 79 ILE A C 1
ATOM 658 O O . ILE A 1 79 ? 16.512 10.048 -21.303 1.00 87.25 79 ILE A O 1
ATOM 662 N N . VAL A 1 80 ? 15.989 8.015 -22.056 1.00 88.56 80 VAL A N 1
ATOM 663 C CA . VAL A 1 80 ? 17.057 7.319 -21.338 1.00 88.56 80 VAL A CA 1
ATOM 664 C C . VAL A 1 80 ? 17.887 6.492 -22.298 1.00 88.56 80 VAL A C 1
ATOM 666 O O . VAL A 1 80 ? 17.400 5.585 -22.977 1.00 88.56 80 VAL A O 1
ATOM 669 N N . GLY A 1 81 ? 19.186 6.772 -22.306 1.00 89.19 81 GLY A N 1
ATOM 670 C CA . GLY A 1 81 ? 20.136 6.015 -23.096 1.00 89.19 81 GLY A CA 1
ATOM 671 C C . GLY A 1 81 ? 21.575 6.459 -22.900 1.00 89.19 81 GLY A C 1
ATOM 672 O O . GLY A 1 81 ? 21.882 7.476 -22.284 1.00 89.19 81 GLY A O 1
ATOM 673 N N . LEU A 1 82 ? 22.486 5.683 -23.472 1.00 90.19 82 LEU A N 1
ATOM 674 C CA . LEU A 1 82 ? 23.896 6.043 -23.574 1.00 90.19 82 LEU A CA 1
ATOM 675 C C . LEU A 1 82 ? 24.152 7.045 -24.705 1.00 90.19 82 LEU A C 1
ATOM 677 O O . LEU A 1 82 ? 25.092 7.825 -24.627 1.00 90.19 82 LEU A O 1
ATOM 681 N N . THR A 1 83 ? 23.328 7.037 -25.752 1.00 89.00 83 THR A N 1
ATOM 682 C CA . THR A 1 83 ? 23.476 7.878 -26.949 1.00 89.00 83 THR A CA 1
ATOM 683 C C . THR A 1 83 ? 22.227 8.711 -27.203 1.00 89.00 83 THR A C 1
ATOM 685 O O . THR A 1 83 ? 21.159 8.403 -26.683 1.00 89.00 83 THR A O 1
ATOM 688 N N . GLY A 1 84 ? 22.356 9.731 -28.051 1.00 86.81 84 GLY A N 1
ATOM 689 C CA . GLY A 1 84 ? 21.270 10.660 -28.367 1.00 86.81 84 GLY A CA 1
ATOM 690 C C . GLY A 1 84 ? 21.347 11.950 -27.553 1.00 86.81 84 GLY A C 1
ATOM 691 O O . GLY A 1 84 ? 22.367 12.241 -26.930 1.00 86.81 84 GLY A O 1
ATOM 692 N N . ILE A 1 85 ? 20.284 12.751 -27.611 1.00 85.56 85 ILE A N 1
ATOM 693 C CA . ILE A 1 85 ? 20.219 14.082 -26.987 1.00 85.56 85 ILE A CA 1
ATOM 694 C C . ILE A 1 85 ? 20.278 14.036 -25.451 1.00 85.56 85 ILE A C 1
ATOM 696 O O . ILE A 1 85 ? 20.968 14.851 -24.855 1.00 85.56 85 ILE A O 1
ATOM 700 N N . GLN A 1 86 ? 19.617 13.064 -24.816 1.00 84.69 86 GLN A N 1
ATOM 701 C CA . GLN A 1 86 ? 19.678 12.827 -23.364 1.00 84.69 86 GLN A CA 1
ATOM 702 C C . GLN A 1 86 ? 20.670 11.703 -23.005 1.00 84.69 86 GLN A C 1
ATOM 704 O O . GLN A 1 86 ? 20.571 11.071 -21.957 1.00 84.69 86 GLN A O 1
ATOM 709 N N . GLY A 1 87 ? 21.623 11.425 -23.902 1.00 87.00 87 GLY A N 1
ATOM 710 C CA . GLY A 1 87 ? 22.598 10.354 -23.740 1.00 87.00 87 GLY A CA 1
ATOM 711 C C . GLY A 1 87 ? 23.665 10.668 -22.690 1.00 87.00 87 GLY A C 1
ATOM 712 O O . GLY A 1 87 ? 24.188 11.779 -22.648 1.00 87.00 87 GLY A O 1
ATOM 713 N N . ALA A 1 88 ? 24.050 9.672 -21.888 1.00 89.25 88 ALA A N 1
ATOM 714 C CA . ALA A 1 88 ? 25.146 9.824 -20.924 1.00 89.25 88 ALA A CA 1
ATOM 715 C C . ALA A 1 88 ? 26.537 9.955 -21.583 1.00 89.25 88 ALA A C 1
ATOM 717 O O . ALA A 1 88 ? 27.454 10.526 -20.991 1.00 89.25 88 ALA A O 1
ATOM 718 N N . LEU A 1 89 ? 26.728 9.410 -22.792 1.00 91.25 89 LEU A N 1
ATOM 719 C CA . LEU A 1 89 ? 28.001 9.510 -23.506 1.00 91.25 89 LEU A CA 1
ATOM 720 C C . LEU A 1 89 ? 28.152 10.870 -24.200 1.00 91.25 89 LEU A C 1
ATOM 722 O O . LEU A 1 89 ? 27.171 11.432 -24.691 1.00 91.25 89 LEU A O 1
ATOM 726 N N . PRO A 1 90 ? 29.394 11.365 -24.361 1.00 92.38 90 PRO A N 1
ATOM 727 C CA . PRO A 1 90 ? 29.653 12.569 -25.139 1.00 92.38 90 PRO A CA 1
ATOM 728 C C . PRO A 1 90 ? 29.061 12.497 -26.555 1.00 92.38 90 PRO A C 1
ATOM 730 O O . PRO A 1 90 ? 29.182 11.481 -27.248 1.00 92.38 90 PRO A O 1
ATOM 733 N N . TYR A 1 91 ? 28.507 13.613 -27.039 1.00 91.25 91 TYR A N 1
ATOM 734 C CA . TYR A 1 91 ? 27.879 13.694 -28.367 1.00 91.25 91 TYR A CA 1
ATOM 735 C C . TYR A 1 91 ? 28.810 13.316 -29.527 1.00 91.25 91 TYR A C 1
ATOM 737 O O . TYR A 1 91 ? 28.338 12.917 -30.593 1.00 91.25 91 TYR A O 1
ATOM 745 N N . THR A 1 92 ? 30.128 13.391 -29.328 1.00 92.69 92 THR A N 1
ATOM 746 C CA . THR A 1 92 ? 31.135 12.942 -30.298 1.00 92.69 92 THR A CA 1
ATOM 747 C C . THR A 1 92 ? 30.952 11.473 -30.680 1.00 92.69 92 THR A C 1
ATOM 749 O O . THR A 1 92 ? 31.060 11.144 -31.861 1.00 92.69 92 THR A O 1
ATOM 752 N N . TYR A 1 93 ? 30.597 10.600 -29.731 1.00 91.25 93 TYR A N 1
ATOM 753 C CA . TYR A 1 93 ? 30.325 9.186 -30.004 1.00 91.25 93 TYR A CA 1
ATOM 754 C C . TYR A 1 93 ? 29.058 9.009 -30.836 1.00 91.25 93 TYR A C 1
ATOM 756 O O . TYR A 1 93 ? 29.085 8.318 -31.853 1.00 91.25 93 TYR A O 1
ATOM 764 N N . THR A 1 94 ? 27.975 9.698 -30.469 1.00 91.94 94 THR A N 1
ATOM 765 C CA . THR A 1 94 ? 26.721 9.674 -31.235 1.00 91.94 94 THR A CA 1
ATOM 766 C C . THR A 1 94 ? 26.942 10.155 -32.675 1.00 91.94 94 THR A C 1
ATOM 768 O O . THR A 1 94 ? 26.476 9.520 -33.620 1.00 91.94 94 THR A O 1
ATOM 771 N N . ASN A 1 95 ? 27.716 11.228 -32.869 1.00 91.25 95 ASN A N 1
ATOM 772 C CA . ASN A 1 95 ? 28.062 11.740 -34.198 1.00 91.25 95 ASN A CA 1
ATOM 773 C C . ASN A 1 95 ? 28.925 10.762 -35.001 1.00 91.25 95 ASN A C 1
ATOM 775 O O . ASN A 1 95 ? 28.651 10.535 -36.179 1.00 91.25 95 ASN A O 1
ATOM 779 N N . LYS A 1 96 ? 29.918 10.132 -34.365 1.00 91.69 96 LYS A N 1
ATOM 780 C CA . LYS A 1 96 ? 30.759 9.117 -35.009 1.00 91.69 96 LYS A CA 1
ATOM 781 C C . LYS A 1 96 ? 29.931 7.918 -35.478 1.00 91.69 96 LYS A C 1
ATOM 783 O O . LYS A 1 96 ? 30.116 7.455 -36.597 1.00 91.69 96 LYS A O 1
ATOM 788 N N . ILE A 1 97 ? 28.978 7.461 -34.664 1.00 91.56 97 ILE A N 1
ATOM 789 C CA . ILE A 1 97 ? 28.070 6.358 -35.016 1.00 91.56 97 ILE A CA 1
ATOM 790 C C . ILE A 1 97 ? 27.127 6.760 -36.158 1.00 91.56 97 ILE A C 1
ATOM 792 O O . ILE A 1 97 ? 26.872 5.957 -37.053 1.00 91.56 97 ILE A O 1
ATOM 796 N N . LYS A 1 98 ? 26.634 8.007 -36.177 1.00 90.12 98 LYS A N 1
ATOM 797 C CA . LYS A 1 98 ? 25.816 8.516 -37.293 1.00 90.12 98 LYS A CA 1
ATOM 798 C C . LYS A 1 98 ? 26.561 8.533 -38.625 1.00 90.12 98 LYS A C 1
ATOM 800 O O . LYS A 1 98 ? 25.935 8.280 -39.648 1.00 90.12 98 LYS A O 1
ATOM 805 N N . GLN A 1 99 ? 27.850 8.869 -38.603 1.00 91.12 99 GLN A N 1
ATOM 806 C CA . GLN A 1 99 ? 28.702 8.966 -39.793 1.00 91.12 99 GLN A CA 1
ATOM 807 C C . GLN A 1 99 ? 29.282 7.612 -40.231 1.00 91.12 99 GLN A C 1
ATOM 809 O O . GLN A 1 99 ? 29.837 7.511 -41.323 1.00 91.12 99 GLN A O 1
ATOM 814 N N . ALA A 1 100 ? 29.170 6.578 -39.395 1.00 91.75 100 ALA A N 1
ATOM 815 C CA . ALA A 1 100 ? 29.683 5.251 -39.697 1.00 91.75 100 ALA A CA 1
ATOM 816 C C . ALA A 1 100 ? 28.891 4.565 -40.835 1.00 91.75 100 ALA A C 1
ATOM 818 O O . ALA A 1 100 ? 27.693 4.822 -41.007 1.00 91.75 100 ALA A O 1
ATOM 819 N N . PRO A 1 101 ? 29.522 3.639 -41.585 1.00 94.31 101 PRO A N 1
ATOM 820 C CA . PRO A 1 101 ? 28.834 2.789 -42.552 1.00 94.31 101 PRO A CA 1
ATOM 821 C C . PRO A 1 101 ? 27.655 2.034 -41.923 1.00 94.31 101 PRO A C 1
ATOM 823 O O . PRO A 1 101 ? 27.686 1.678 -40.744 1.00 94.31 101 PRO A O 1
ATOM 826 N N . ARG A 1 102 ? 26.625 1.727 -42.727 1.00 90.06 102 ARG A N 1
ATOM 827 C CA . ARG A 1 102 ? 25.370 1.103 -42.258 1.00 90.06 102 ARG A CA 1
ATOM 828 C C . ARG A 1 102 ? 25.598 -0.159 -41.418 1.00 90.06 102 ARG A C 1
ATOM 830 O O . ARG A 1 102 ? 24.942 -0.316 -40.394 1.00 90.06 102 ARG A O 1
ATOM 837 N N . GLN A 1 103 ? 26.526 -1.020 -41.837 1.00 91.31 103 GLN A N 1
ATOM 838 C CA . GLN A 1 103 ? 26.847 -2.257 -41.125 1.00 91.31 103 GLN A CA 1
ATOM 839 C C . GLN A 1 103 ? 27.456 -1.974 -39.744 1.00 91.31 103 GLN A C 1
ATOM 841 O O . GLN A 1 103 ? 26.912 -2.411 -38.734 1.00 91.31 103 GLN A O 1
ATOM 846 N N . GLN A 1 104 ? 28.501 -1.145 -39.684 1.00 90.31 104 GLN A N 1
ATOM 847 C CA . GLN A 1 104 ? 29.149 -0.766 -38.426 1.00 90.31 104 GLN A CA 1
ATOM 848 C C . GLN A 1 104 ? 28.182 -0.054 -37.469 1.00 90.31 104 GLN A C 1
ATOM 850 O O . GLN A 1 104 ? 28.228 -0.259 -36.255 1.00 90.31 104 GLN A O 1
ATOM 855 N N . ARG A 1 105 ? 27.273 0.772 -38.002 1.00 89.50 105 ARG A N 1
ATOM 856 C CA . ARG A 1 105 ? 26.225 1.426 -37.212 1.00 89.50 105 ARG A CA 1
ATOM 857 C C . ARG A 1 105 ? 25.256 0.413 -36.600 1.00 89.50 105 ARG A C 1
ATOM 859 O O . ARG A 1 105 ? 24.896 0.579 -35.438 1.00 89.50 105 ARG A O 1
ATOM 866 N N . ALA A 1 106 ? 24.837 -0.607 -37.351 1.00 89.44 106 ALA A N 1
ATOM 867 C CA . ALA A 1 106 ? 23.954 -1.659 -36.847 1.00 89.44 106 ALA A CA 1
ATOM 868 C C . ALA A 1 106 ? 24.637 -2.491 -35.750 1.00 89.44 106 ALA A C 1
ATOM 870 O O . ALA A 1 106 ? 24.072 -2.657 -34.675 1.00 89.44 106 ALA A O 1
ATOM 871 N N . GLU A 1 107 ? 25.885 -2.909 -35.973 1.00 91.50 107 GLU A N 1
ATOM 872 C CA . GLU A 1 107 ? 26.684 -3.654 -34.988 1.00 91.50 107 GLU A CA 1
ATOM 873 C C . GLU A 1 107 ? 26.900 -2.845 -33.702 1.00 91.50 107 GLU A C 1
ATOM 875 O O . GLU A 1 107 ? 26.706 -3.348 -32.597 1.00 91.50 107 GLU A O 1
ATOM 880 N N . THR A 1 108 ? 27.229 -1.555 -33.832 1.00 90.69 108 THR A N 1
ATOM 881 C CA . THR A 1 108 ? 27.404 -0.675 -32.668 1.00 90.69 108 THR A CA 1
ATOM 882 C C . THR A 1 108 ? 26.084 -0.450 -31.929 1.00 90.69 108 THR A C 1
ATOM 884 O O . THR A 1 108 ? 26.076 -0.394 -30.700 1.00 90.69 108 THR A O 1
ATOM 887 N N . LYS A 1 109 ? 24.959 -0.337 -32.652 1.00 88.94 109 LYS A N 1
ATOM 888 C CA . LYS A 1 109 ? 23.621 -0.218 -32.054 1.00 88.94 109 LYS A CA 1
ATOM 889 C C . LYS A 1 109 ? 23.284 -1.458 -31.232 1.00 88.94 109 LYS A C 1
ATOM 891 O O . LYS A 1 109 ? 22.888 -1.311 -30.082 1.00 88.94 109 LYS A O 1
ATOM 896 N N . GLU A 1 110 ? 23.485 -2.648 -31.791 1.00 90.06 110 GLU A N 1
ATOM 897 C CA . GLU A 1 110 ? 23.254 -3.913 -31.086 1.00 90.06 110 GLU A CA 1
ATOM 898 C C . GLU A 1 110 ? 24.159 -4.046 -29.857 1.00 90.06 110 GLU A C 1
ATOM 900 O O . GLU A 1 110 ? 23.672 -4.356 -28.772 1.00 90.06 110 GLU A O 1
ATOM 905 N N . PHE A 1 111 ? 25.446 -3.707 -29.971 1.00 91.19 111 PHE A N 1
ATOM 906 C CA . PHE A 1 111 ? 26.362 -3.715 -28.828 1.00 91.19 111 PHE A CA 1
ATOM 907 C C . PHE A 1 111 ? 25.912 -2.767 -27.706 1.00 91.19 111 PHE A C 1
ATOM 909 O O . PHE A 1 111 ? 25.836 -3.164 -26.544 1.00 91.19 111 PHE A O 1
ATOM 916 N N . LEU A 1 112 ? 25.573 -1.517 -28.038 1.00 90.50 112 LEU A N 1
ATOM 917 C CA . LEU A 1 112 ? 25.079 -0.549 -27.056 1.00 90.50 112 LEU A CA 1
ATOM 918 C C . LEU A 1 112 ? 23.719 -0.964 -26.480 1.00 90.50 112 LEU A C 1
ATOM 920 O O . LEU A 1 112 ? 23.439 -0.666 -25.319 1.00 90.50 112 LEU A O 1
ATOM 924 N N . SER A 1 113 ? 22.891 -1.672 -27.256 1.00 88.56 113 SER A N 1
ATOM 925 C CA . SER A 1 113 ? 21.587 -2.170 -26.804 1.00 88.56 113 SER A CA 1
ATOM 926 C C . SER A 1 113 ? 21.703 -3.102 -25.597 1.00 88.56 113 SER A C 1
ATOM 928 O O . SER A 1 113 ? 20.843 -3.045 -24.728 1.00 88.56 113 SER A O 1
ATOM 930 N N . LEU A 1 114 ? 22.799 -3.862 -25.459 1.00 90.44 114 LEU A N 1
ATOM 931 C CA . LEU A 1 114 ? 23.036 -4.724 -24.292 1.00 90.44 114 LEU A CA 1
ATOM 932 C C . LEU A 1 114 ? 23.022 -3.932 -22.976 1.00 90.44 114 LEU A C 1
ATOM 934 O O . LEU A 1 114 ? 22.475 -4.382 -21.971 1.00 90.44 114 LEU A O 1
ATOM 938 N N . PHE A 1 115 ? 23.602 -2.732 -22.992 1.00 91.25 115 PHE A N 1
ATOM 939 C CA . PHE A 1 115 ? 23.648 -1.848 -21.830 1.00 91.25 115 PHE A CA 1
ATOM 940 C C . PHE A 1 115 ? 22.369 -1.029 -21.701 1.00 91.25 115 PHE A C 1
ATOM 942 O O . PHE A 1 115 ? 21.797 -0.937 -20.616 1.00 91.25 115 PHE A O 1
ATOM 949 N N . ASN A 1 116 ? 21.904 -0.458 -22.814 1.00 91.38 116 ASN A N 1
ATOM 950 C CA . ASN A 1 116 ? 20.706 0.371 -22.826 1.00 91.38 116 ASN A CA 1
ATOM 951 C C . ASN A 1 116 ? 19.469 -0.408 -22.396 1.00 91.38 116 ASN A C 1
ATOM 953 O O . ASN A 1 116 ? 18.674 0.120 -21.634 1.00 91.38 116 ASN A O 1
ATOM 957 N N . HIS A 1 117 ? 19.340 -1.671 -22.799 1.00 92.50 117 HIS A N 1
ATOM 958 C CA . HIS A 1 117 ? 18.209 -2.501 -22.415 1.00 92.50 117 HIS A CA 1
ATOM 959 C C . HIS A 1 117 ? 18.057 -2.601 -20.898 1.00 92.50 117 HIS A C 1
ATOM 961 O O . HIS A 1 117 ? 16.992 -2.301 -20.356 1.00 92.50 117 HIS A O 1
ATOM 967 N N . LYS A 1 118 ? 19.148 -2.934 -20.202 1.00 91.88 118 LYS A N 1
ATOM 968 C CA . LYS A 1 118 ? 19.145 -3.022 -18.742 1.00 91.88 118 LYS A CA 1
ATOM 969 C C . LYS A 1 118 ? 18.926 -1.660 -18.085 1.00 91.88 118 LYS A C 1
ATOM 971 O O . LYS A 1 118 ? 18.149 -1.576 -17.138 1.00 91.88 118 LYS A O 1
ATOM 976 N N . LEU A 1 119 ? 19.568 -0.603 -18.590 1.00 92.94 119 LEU A N 1
ATOM 977 C CA . LEU A 1 119 ? 19.399 0.758 -18.068 1.00 92.94 119 LEU A CA 1
ATOM 978 C C . LEU A 1 119 ? 17.948 1.235 -18.188 1.00 92.94 119 LEU A C 1
ATOM 980 O O . LEU A 1 119 ? 17.374 1.711 -17.214 1.00 92.94 119 LEU A O 1
ATOM 984 N N . THR A 1 120 ? 17.339 1.071 -19.360 1.00 93.00 120 THR A N 1
ATOM 985 C CA . THR A 1 120 ? 15.954 1.463 -19.616 1.00 93.00 120 THR A CA 1
ATOM 986 C C . THR A 1 120 ? 14.977 0.621 -18.797 1.00 93.00 120 THR A C 1
ATOM 988 O O . THR A 1 120 ? 14.052 1.177 -18.212 1.00 93.00 120 THR A O 1
ATOM 991 N N . SER A 1 121 ? 15.198 -0.692 -18.672 1.00 92.56 121 SER A N 1
ATOM 992 C CA . SER A 1 121 ? 14.373 -1.550 -17.811 1.00 92.56 121 SER A CA 1
ATOM 993 C C . SER A 1 121 ? 14.429 -1.112 -16.342 1.00 92.56 121 SER A C 1
ATOM 995 O O . SER A 1 121 ? 13.386 -0.951 -15.712 1.00 92.56 121 SER A O 1
ATOM 997 N N . GLN A 1 122 ? 15.625 -0.833 -15.813 1.00 92.44 122 GLN A N 1
ATOM 998 C CA . GLN A 1 122 ? 15.791 -0.328 -14.447 1.00 92.44 122 GLN A CA 1
ATOM 999 C C . GLN A 1 122 ? 15.178 1.059 -14.259 1.00 92.44 122 GLN A C 1
ATOM 1001 O O . GLN A 1 122 ? 14.598 1.333 -13.213 1.00 92.44 122 GLN A O 1
ATOM 1006 N N . TYR A 1 123 ? 15.270 1.926 -15.267 1.00 92.62 123 TYR A N 1
ATOM 1007 C CA . TYR A 1 123 ? 14.621 3.230 -15.233 1.00 92.62 123 TYR A CA 1
ATOM 1008 C C . TYR A 1 123 ? 13.097 3.097 -15.122 1.00 92.62 123 TYR A C 1
ATOM 1010 O O . TYR A 1 123 ? 12.493 3.746 -14.266 1.00 92.62 123 TYR A O 1
ATOM 1018 N N . VAL A 1 124 ? 12.483 2.210 -15.915 1.00 92.50 124 VAL A N 1
ATOM 1019 C CA . VAL A 1 124 ? 11.044 1.910 -15.834 1.00 92.50 124 VAL A CA 1
ATOM 1020 C C . VAL A 1 124 ? 10.679 1.360 -14.454 1.00 92.50 124 VAL A C 1
ATOM 1022 O O . VAL A 1 124 ? 9.764 1.886 -13.825 1.00 92.50 124 VAL A O 1
ATOM 1025 N N . GLU A 1 125 ? 11.425 0.377 -13.937 1.00 91.31 125 GLU A N 1
ATOM 1026 C CA . GLU A 1 125 ? 11.187 -0.162 -12.588 1.00 91.31 125 GLU A CA 1
ATOM 1027 C C . GLU A 1 125 ? 11.292 0.914 -11.508 1.00 91.31 125 GLU A C 1
ATOM 1029 O O . GLU A 1 125 ? 10.392 1.057 -10.683 1.00 91.31 125 GLU A O 1
ATOM 1034 N N . SER A 1 126 ? 12.348 1.729 -11.534 1.00 92.25 126 SER A N 1
ATOM 1035 C CA . SER A 1 126 ? 12.540 2.797 -10.548 1.00 92.25 126 SER A CA 1
ATOM 1036 C C . SER A 1 126 ? 11.423 3.842 -10.606 1.00 92.25 126 SER A C 1
ATOM 1038 O O . SER A 1 126 ? 10.993 4.347 -9.570 1.00 92.25 126 SER A O 1
ATOM 1040 N N . SER A 1 127 ? 10.903 4.111 -11.807 1.00 91.06 127 SER A N 1
ATOM 1041 C CA . SER A 1 127 ? 9.792 5.034 -12.010 1.00 91.06 127 SER A CA 1
ATOM 1042 C C . SER A 1 127 ? 8.488 4.461 -11.460 1.00 91.06 127 SER A C 1
ATOM 1044 O O . SER 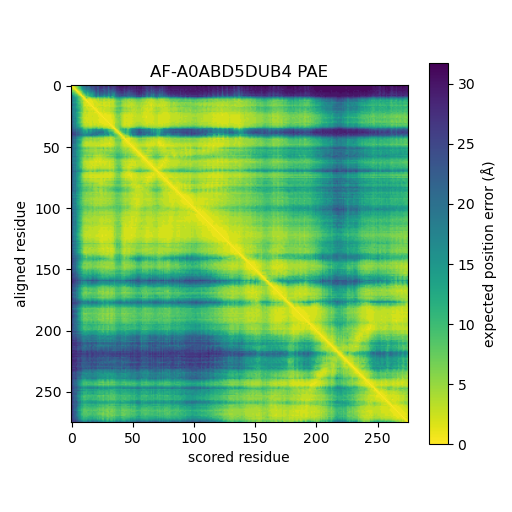A 1 127 ? 7.732 5.187 -10.828 1.00 91.06 127 SER A O 1
ATOM 1046 N N . ILE A 1 128 ? 8.224 3.164 -11.637 1.00 89.44 128 ILE A N 1
ATOM 1047 C CA . ILE A 1 128 ? 6.987 2.516 -11.168 1.00 89.44 128 ILE A CA 1
ATOM 1048 C C . ILE A 1 128 ? 7.029 2.234 -9.660 1.00 89.44 128 ILE A C 1
ATOM 1050 O O . ILE A 1 128 ? 5.999 2.341 -8.998 1.00 89.44 128 ILE A O 1
ATOM 1054 N N . THR A 1 129 ? 8.207 1.944 -9.097 1.00 87.19 129 THR A N 1
ATOM 1055 C CA . THR A 1 129 ? 8.386 1.522 -7.693 1.00 87.19 129 THR A CA 1
ATOM 1056 C C . THR A 1 129 ? 7.715 2.473 -6.698 1.00 87.19 129 THR A C 1
ATOM 1058 O O . THR A 1 129 ? 7.079 2.024 -5.745 1.00 87.19 129 THR A O 1
ATOM 1061 N N . TYR A 1 130 ? 7.823 3.784 -6.931 1.00 83.38 130 TYR A N 1
ATOM 1062 C CA . TYR A 1 130 ? 7.264 4.815 -6.049 1.00 83.38 130 TYR A CA 1
ATOM 1063 C C . TYR A 1 130 ? 5.829 5.236 -6.409 1.00 83.38 130 TYR A C 1
ATOM 1065 O O . TYR A 1 130 ? 5.197 5.972 -5.654 1.00 83.38 130 TYR A O 1
ATOM 1073 N N . HIS A 1 131 ? 5.281 4.747 -7.524 1.00 87.69 131 HIS A N 1
ATOM 1074 C CA . HIS A 1 131 ? 3.901 4.995 -7.939 1.00 87.69 131 HIS A CA 1
ATOM 1075 C C . HIS A 1 131 ? 3.013 3.812 -7.543 1.00 87.69 131 HIS A C 1
ATOM 1077 O O . HIS A 1 131 ? 2.645 2.980 -8.373 1.00 87.69 131 HIS A O 1
ATOM 1083 N N . LEU A 1 132 ? 2.645 3.760 -6.259 1.00 84.38 132 LEU A N 1
ATOM 1084 C CA . LEU A 1 132 ? 1.894 2.646 -5.659 1.00 84.38 132 LEU A CA 1
ATOM 1085 C C . LEU A 1 132 ? 0.651 2.206 -6.461 1.00 84.38 132 LEU A C 1
ATOM 1087 O O . LEU A 1 132 ? 0.509 1.002 -6.669 1.00 84.38 132 LEU A O 1
ATOM 1091 N N . PRO A 1 133 ? -0.215 3.110 -6.976 1.00 86.06 133 PRO A N 1
ATOM 1092 C CA . PRO A 1 133 ? -1.395 2.687 -7.735 1.00 86.06 133 PRO A CA 1
ATOM 1093 C C . PRO A 1 133 ? -1.044 1.970 -9.044 1.00 86.06 133 PRO A C 1
ATOM 1095 O O . PRO A 1 133 ? -1.690 0.994 -9.409 1.00 86.06 133 PRO A O 1
ATOM 1098 N N . VAL A 1 134 ? 0.001 2.437 -9.734 1.00 87.44 134 VAL A N 1
ATOM 1099 C CA . VAL A 1 134 ? 0.473 1.842 -10.994 1.00 87.44 134 VAL A CA 1
ATOM 1100 C C . VAL A 1 134 ? 1.124 0.490 -10.726 1.00 87.44 134 VAL A C 1
ATOM 1102 O O . VAL A 1 134 ? 0.898 -0.470 -11.456 1.00 87.44 134 VAL A O 1
ATOM 1105 N N . ARG A 1 135 ? 1.913 0.394 -9.654 1.00 86.38 135 ARG A N 1
ATOM 1106 C CA . ARG A 1 135 ? 2.546 -0.863 -9.257 1.00 86.38 135 ARG A CA 1
ATOM 1107 C C . ARG A 1 135 ? 1.511 -1.930 -8.890 1.00 86.38 135 ARG A C 1
ATOM 1109 O O . ARG A 1 135 ? 1.645 -3.068 -9.333 1.00 86.38 135 ARG A O 1
ATOM 1116 N N . TYR A 1 136 ? 0.473 -1.548 -8.141 1.00 86.00 136 TYR A N 1
ATOM 1117 C CA . TYR A 1 136 ? -0.630 -2.443 -7.787 1.00 86.00 136 TYR A CA 1
ATOM 1118 C C . TYR A 1 136 ? -1.326 -3.007 -9.028 1.00 86.00 136 TYR A C 1
ATOM 1120 O O . TYR A 1 136 ? -1.510 -4.216 -9.127 1.00 86.00 136 TYR A O 1
ATOM 1128 N N . GLU A 1 137 ? -1.656 -2.147 -9.990 1.00 86.31 137 GLU A N 1
ATOM 1129 C CA . GLU A 1 137 ? -2.316 -2.553 -11.232 1.00 86.31 137 GLU A CA 1
ATOM 1130 C C . GLU A 1 137 ? -1.491 -3.576 -12.028 1.00 86.31 137 GLU A C 1
ATOM 1132 O O . GLU A 1 137 ? -2.040 -4.537 -12.558 1.00 86.31 137 GLU A O 1
ATOM 1137 N N . ILE A 1 138 ? -0.170 -3.382 -12.111 1.00 83.81 138 ILE A N 1
ATOM 1138 C CA . ILE A 1 138 ? 0.729 -4.230 -12.905 1.00 83.81 138 ILE A CA 1
ATOM 1139 C C . ILE A 1 138 ? 1.010 -5.569 -12.219 1.00 83.81 138 ILE A C 1
ATOM 1141 O O . ILE A 1 138 ? 0.983 -6.615 -12.864 1.00 83.81 138 ILE A O 1
ATOM 1145 N N . GLU A 1 139 ? 1.355 -5.548 -10.932 1.00 81.12 139 GLU A N 1
ATOM 1146 C CA . GLU A 1 139 ? 1.780 -6.752 -10.211 1.00 81.12 139 GLU A CA 1
ATOM 1147 C C . GLU A 1 139 ? 0.592 -7.545 -9.652 1.00 81.12 139 GLU A C 1
ATOM 1149 O O . GLU A 1 139 ? 0.761 -8.710 -9.290 1.00 81.12 139 GLU A O 1
ATOM 1154 N N . ASN A 1 140 ? -0.591 -6.923 -9.540 1.00 75.69 140 ASN A N 1
ATOM 1155 C CA . ASN A 1 140 ? -1.735 -7.418 -8.766 1.00 75.69 140 ASN A CA 1
ATOM 1156 C C . ASN A 1 140 ? -1.358 -7.809 -7.322 1.00 75.69 140 ASN A C 1
ATOM 1158 O O . ASN A 1 140 ? -2.016 -8.637 -6.687 1.00 75.69 140 ASN A O 1
ATOM 1162 N N . LYS A 1 141 ? -0.282 -7.212 -6.793 1.00 77.44 141 LYS A N 1
ATOM 1163 C CA . LYS 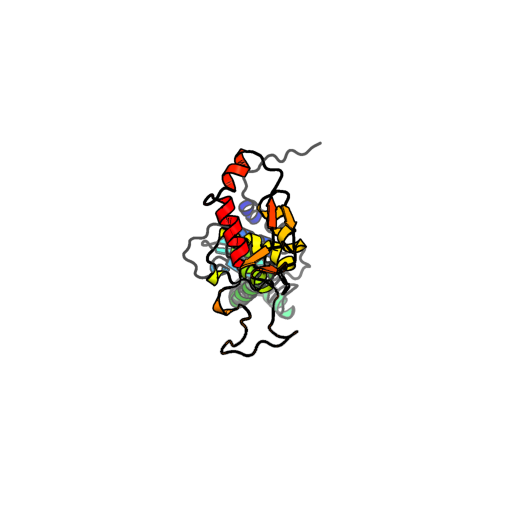A 1 141 ? 0.219 -7.420 -5.433 1.00 77.44 141 LYS A CA 1
ATOM 1164 C C . LYS A 1 141 ? -0.059 -6.191 -4.586 1.00 77.44 141 LYS A C 1
ATOM 1166 O O . LYS A 1 141 ? 0.284 -5.070 -4.949 1.00 77.44 141 LYS A O 1
ATOM 1171 N N . ASN A 1 142 ? -0.660 -6.428 -3.428 1.00 75.44 142 ASN A N 1
ATOM 1172 C CA . ASN A 1 142 ? -1.090 -5.403 -2.482 1.00 75.44 142 ASN A CA 1
ATOM 1173 C C . ASN A 1 142 ? -0.006 -5.051 -1.447 1.00 75.44 142 ASN A C 1
ATOM 1175 O O . ASN A 1 142 ? -0.313 -4.866 -0.273 1.00 75.44 142 ASN A O 1
ATOM 1179 N N . ASP A 1 143 ? 1.256 -4.921 -1.866 1.00 77.06 143 ASP A N 1
ATOM 1180 C CA . ASP A 1 143 ? 2.370 -4.599 -0.954 1.00 77.06 143 ASP A CA 1
ATOM 1181 C C . ASP A 1 143 ? 2.147 -3.264 -0.214 1.00 77.06 143 ASP A C 1
ATOM 1183 O O . ASP A 1 143 ? 2.622 -3.063 0.902 1.00 77.06 143 ASP A O 1
ATOM 1187 N N . TYR A 1 144 ? 1.396 -2.332 -0.815 1.00 80.12 144 TYR A N 1
ATOM 1188 C CA . TYR A 1 144 ? 1.078 -1.054 -0.179 1.00 80.12 144 TYR A CA 1
ATOM 1189 C C . TYR A 1 144 ? 0.161 -1.209 1.045 1.00 80.12 144 TYR A C 1
ATOM 1191 O O . TYR A 1 144 ? 0.256 -0.395 1.965 1.00 80.12 144 TYR A O 1
ATOM 1199 N N . LEU A 1 145 ? -0.711 -2.228 1.079 1.00 84.19 145 LEU A N 1
ATOM 1200 C CA . LEU A 1 145 ? -1.576 -2.477 2.235 1.00 84.19 145 LEU A CA 1
ATOM 1201 C C . LEU A 1 145 ? -0.730 -2.827 3.453 1.00 84.19 145 LEU A C 1
ATOM 1203 O O . LEU A 1 145 ? -0.985 -2.306 4.532 1.00 84.19 145 LEU A O 1
ATOM 1207 N N . ASP A 1 146 ? 0.322 -3.625 3.271 1.00 84.50 146 ASP A N 1
ATOM 1208 C CA . ASP A 1 146 ? 1.232 -3.981 4.359 1.00 84.50 146 ASP A CA 1
ATOM 1209 C C . ASP A 1 146 ? 1.944 -2.739 4.923 1.00 84.50 146 ASP A C 1
ATOM 1211 O O . ASP A 1 146 ? 2.117 -2.617 6.136 1.00 84.50 146 ASP A O 1
ATOM 1215 N N . ILE A 1 147 ? 2.288 -1.767 4.068 1.00 85.62 147 ILE A N 1
ATOM 1216 C CA . ILE A 1 147 ? 2.864 -0.483 4.499 1.00 85.62 147 ILE A CA 1
ATOM 1217 C C . ILE A 1 147 ? 1.841 0.340 5.297 1.00 85.62 147 ILE A C 1
ATOM 1219 O O . ILE A 1 147 ? 2.186 0.894 6.339 1.00 85.62 147 ILE A O 1
ATOM 1223 N N . LEU A 1 148 ? 0.586 0.418 4.841 1.00 88.06 148 LEU A N 1
ATOM 1224 C CA . LEU A 1 148 ? -0.477 1.138 5.557 1.00 88.06 148 LEU A CA 1
ATOM 1225 C C . LEU A 1 148 ? -0.805 0.482 6.902 1.00 88.06 148 LEU A C 1
ATOM 1227 O O . LEU A 1 148 ? -1.006 1.171 7.898 1.00 88.06 148 LEU A O 1
ATOM 1231 N N . HIS A 1 149 ? -0.803 -0.845 6.951 1.00 87.69 149 HIS A N 1
ATOM 1232 C CA . HIS A 1 149 ? -0.987 -1.614 8.175 1.00 87.69 149 HIS A CA 1
ATOM 1233 C C . HIS A 1 149 ? 0.176 -1.460 9.157 1.00 87.69 149 HIS A C 1
ATOM 1235 O O . HIS A 1 149 ? -0.031 -1.369 10.364 1.00 87.69 149 HIS A O 1
ATOM 1241 N N . ALA A 1 150 ? 1.407 -1.315 8.669 1.00 86.81 150 ALA A N 1
ATOM 1242 C CA . ALA A 1 150 ? 2.531 -1.008 9.544 1.00 86.81 150 ALA A CA 1
ATOM 1243 C C . ALA A 1 150 ? 2.342 0.324 10.303 1.00 86.81 150 ALA A C 1
ATOM 1245 O O . ALA A 1 150 ? 2.857 0.464 11.411 1.00 86.81 150 ALA A O 1
ATOM 1246 N N . LEU A 1 151 ? 1.573 1.283 9.761 1.00 86.19 151 LEU A N 1
ATOM 1247 C CA . LEU A 1 151 ? 1.305 2.565 10.428 1.00 86.19 151 LEU A CA 1
ATOM 1248 C C . LEU A 1 151 ? 0.390 2.437 11.651 1.00 86.19 151 LEU A C 1
ATOM 1250 O O . LEU A 1 151 ? 0.572 3.194 12.601 1.00 86.19 151 LEU A O 1
ATOM 1254 N N . ASN A 1 152 ? -0.570 1.509 11.644 1.00 83.38 152 ASN A N 1
ATOM 1255 C CA . ASN A 1 152 ? -1.465 1.264 12.781 1.00 83.38 152 ASN A CA 1
ATOM 1256 C C . ASN A 1 152 ? -1.063 0.032 13.612 1.00 83.38 152 ASN A C 1
ATOM 1258 O O . ASN A 1 152 ? -1.805 -0.378 14.500 1.00 83.38 152 ASN A O 1
ATOM 1262 N N . GLY A 1 153 ? 0.103 -0.560 13.329 1.00 82.44 153 GLY A N 1
ATOM 1263 C CA . GLY A 1 153 ? 0.594 -1.755 14.017 1.00 82.44 153 GLY A CA 1
ATOM 1264 C C . GLY A 1 153 ? -0.180 -3.035 13.688 1.00 82.44 153 GLY A C 1
ATOM 1265 O O . GLY A 1 153 ? 0.032 -4.051 14.349 1.00 82.44 153 GLY A O 1
ATOM 1266 N N . TYR A 1 154 ? -1.057 -3.015 12.681 1.00 82.81 154 TYR A N 1
ATOM 1267 C CA . TYR A 1 154 ? -1.780 -4.197 12.232 1.00 82.81 154 TYR A CA 1
ATOM 1268 C C . TYR A 1 154 ? -0.849 -5.116 11.441 1.00 82.81 154 TYR A C 1
ATOM 1270 O O . TYR A 1 154 ? -0.122 -4.681 10.549 1.00 82.81 154 TYR A O 1
ATOM 1278 N N . VAL A 1 155 ? -0.877 -6.414 11.739 1.00 81.31 155 VAL A N 1
ATOM 1279 C CA . VAL A 1 155 ? -0.089 -7.410 11.007 1.00 81.31 155 VAL A CA 1
ATOM 1280 C C . VAL A 1 155 ? -1.033 -8.391 10.328 1.00 81.31 155 VAL A C 1
ATOM 1282 O O . VAL A 1 155 ? -1.584 -9.298 10.954 1.00 81.31 155 VAL A O 1
ATOM 1285 N N . ARG A 1 156 ? -1.175 -8.242 9.010 1.00 76.12 156 ARG A N 1
ATOM 1286 C CA . ARG A 1 156 ? -2.073 -9.043 8.165 1.00 76.12 156 ARG A CA 1
ATOM 1287 C C . ARG A 1 156 ? -1.905 -10.556 8.351 1.00 76.12 156 ARG A C 1
ATOM 1289 O O . ARG A 1 156 ? -2.883 -11.304 8.410 1.00 76.12 156 ARG A O 1
ATOM 1296 N N . SER A 1 157 ? -0.661 -11.017 8.492 1.00 74.12 157 SER A N 1
ATOM 1297 C CA . SER A 1 157 ? -0.336 -12.440 8.650 1.00 74.12 157 SER A CA 1
ATOM 1298 C C . SER A 1 157 ? -0.835 -13.052 9.964 1.00 74.12 157 SER A C 1
ATOM 1300 O O . SER A 1 157 ? -1.048 -14.262 10.012 1.00 74.12 157 SER A O 1
ATOM 1302 N N . GLN A 1 158 ? -1.056 -12.243 11.006 1.00 72.38 158 GLN A N 1
ATOM 1303 C CA . GLN A 1 158 ? -1.537 -12.712 12.308 1.00 72.38 158 GLN A CA 1
ATOM 1304 C C . GLN A 1 158 ? -3.061 -12.850 12.350 1.00 72.38 158 GLN A C 1
ATOM 1306 O O . GLN A 1 158 ? -3.576 -13.740 13.023 1.00 72.38 158 GLN A O 1
ATOM 1311 N N . HIS A 1 159 ? -3.783 -12.000 11.616 1.00 67.44 159 HIS A N 1
ATOM 1312 C CA . HIS A 1 159 ? -5.242 -11.938 11.696 1.00 67.44 159 HIS A CA 1
ATOM 1313 C C . HIS A 1 159 ? -5.963 -12.740 10.604 1.00 67.44 159 HIS A C 1
ATOM 1315 O O . HIS A 1 159 ? -7.094 -13.156 10.840 1.00 67.44 159 HIS A O 1
ATOM 1321 N N . GLN A 1 160 ? -5.333 -13.008 9.449 1.00 64.00 160 GLN A N 1
ATOM 1322 C CA . GLN A 1 160 ? -5.901 -13.808 8.341 1.00 64.00 160 GLN A CA 1
ATOM 1323 C C . GLN A 1 160 ? -7.343 -13.406 7.946 1.00 64.00 160 GLN A C 1
ATOM 1325 O O . GLN A 1 160 ? -8.168 -14.251 7.594 1.00 64.00 160 GLN A O 1
ATOM 1330 N N . GLN A 1 161 ? -7.670 -12.113 8.011 1.00 68.06 161 GLN A N 1
ATOM 1331 C CA . GLN A 1 161 ? -9.015 -11.583 7.764 1.00 68.06 161 GLN A CA 1
ATOM 1332 C C . GLN A 1 161 ? -9.022 -10.668 6.537 1.00 68.06 161 GLN A C 1
ATOM 1334 O O . GLN A 1 161 ? -9.076 -9.450 6.661 1.00 68.06 161 GLN A O 1
ATOM 1339 N N . GLN A 1 162 ? -9.040 -11.281 5.348 1.00 66.38 162 GLN A N 1
ATOM 1340 C CA . GLN A 1 162 ? -8.967 -10.568 4.062 1.00 66.38 162 GLN A CA 1
ATOM 1341 C C . GLN A 1 162 ? -10.011 -9.449 3.919 1.00 66.38 162 GLN A C 1
ATOM 1343 O O . GLN A 1 162 ? -9.694 -8.378 3.414 1.00 66.38 162 GLN A O 1
ATOM 1348 N N . ASP A 1 163 ? -11.225 -9.662 4.434 1.00 73.31 163 ASP A N 1
ATOM 1349 C CA . ASP A 1 163 ? -12.319 -8.688 4.343 1.00 73.31 163 ASP A CA 1
ATOM 1350 C C . ASP A 1 163 ? -12.126 -7.441 5.222 1.00 73.31 163 ASP A C 1
ATOM 1352 O O . ASP A 1 163 ? -12.854 -6.463 5.052 1.00 73.31 163 ASP A O 1
ATOM 1356 N N . LEU A 1 164 ? -11.235 -7.484 6.220 1.00 76.62 164 LEU A N 1
ATOM 1357 C CA . LEU A 1 164 ? -11.001 -6.371 7.148 1.00 76.62 164 LEU A CA 1
ATOM 1358 C C . LEU A 1 164 ? -9.717 -5.597 6.855 1.00 76.62 164 LEU A C 1
ATOM 1360 O O . LEU A 1 164 ? -9.630 -4.434 7.247 1.00 76.62 164 LEU A O 1
ATOM 1364 N N . ASP A 1 165 ? -8.777 -6.202 6.128 1.00 81.94 165 ASP A N 1
ATOM 1365 C CA . ASP A 1 165 ? -7.507 -5.585 5.740 1.00 81.94 165 ASP A CA 1
ATOM 1366 C C . ASP A 1 165 ? -7.734 -4.220 5.058 1.00 81.94 165 ASP A C 1
ATOM 1368 O O . ASP A 1 165 ? -7.191 -3.198 5.469 1.00 81.94 165 ASP A O 1
ATOM 1372 N N . GLU A 1 166 ? -8.628 -4.146 4.071 1.00 82.94 166 GLU A N 1
ATOM 1373 C CA . GLU A 1 166 ? -8.881 -2.886 3.356 1.00 82.94 166 GLU A CA 1
ATOM 1374 C C . GLU A 1 166 ? -9.451 -1.790 4.268 1.00 82.94 166 GLU A C 1
ATOM 1376 O O . GLU A 1 166 ? -9.016 -0.639 4.201 1.00 82.94 166 GLU A O 1
ATOM 1381 N N . TYR A 1 167 ? -10.366 -2.143 5.177 1.00 85.00 167 TYR A N 1
ATOM 1382 C CA . TYR A 1 167 ? -10.938 -1.181 6.121 1.00 85.00 167 TYR A CA 1
ATOM 1383 C C . TYR A 1 167 ? -9.888 -0.676 7.112 1.00 85.00 167 TYR A C 1
ATOM 1385 O O . TYR A 1 167 ? -9.804 0.521 7.378 1.00 85.00 167 TYR A O 1
ATOM 1393 N N . PHE A 1 168 ? -9.063 -1.567 7.658 1.00 85.25 168 PHE A N 1
ATOM 1394 C CA . PHE A 1 168 ? -7.998 -1.169 8.576 1.00 85.25 168 PHE A CA 1
ATOM 1395 C C . PHE A 1 168 ? -6.937 -0.302 7.889 1.00 85.25 168 PHE A C 1
ATOM 1397 O O . PHE A 1 168 ? -6.396 0.602 8.525 1.00 85.25 168 PHE A O 1
ATOM 1404 N N . ALA A 1 169 ? -6.669 -0.523 6.600 1.00 87.81 169 ALA A N 1
ATOM 1405 C CA . ALA A 1 169 ? -5.785 0.335 5.819 1.00 87.81 169 ALA A CA 1
ATOM 1406 C C . ALA A 1 169 ? -6.397 1.730 5.584 1.00 87.81 169 ALA A C 1
ATOM 1408 O O . ALA A 1 169 ? -5.698 2.734 5.751 1.00 87.81 169 ALA A O 1
ATOM 1409 N N . GLU A 1 170 ? -7.700 1.813 5.282 1.00 88.31 170 GLU A N 1
ATOM 1410 C CA . GLU A 1 170 ? -8.433 3.079 5.102 1.00 88.31 170 GLU A CA 1
ATOM 1411 C C . GLU A 1 170 ? -8.397 3.944 6.372 1.00 88.31 170 GLU A C 1
ATOM 1413 O O . GLU A 1 170 ? -8.155 5.150 6.307 1.00 88.31 170 GLU A O 1
ATOM 1418 N N . PHE A 1 171 ? -8.567 3.320 7.543 1.00 87.81 171 PHE A N 1
ATOM 1419 C CA . PHE A 1 171 ? -8.550 4.004 8.840 1.00 87.81 171 PHE A CA 1
ATOM 1420 C C . PHE A 1 171 ? -7.173 4.034 9.518 1.00 87.81 171 PHE A C 1
ATOM 1422 O O . PHE A 1 171 ? -7.077 4.492 10.658 1.00 87.81 171 PHE A O 1
ATOM 1429 N N . SER A 1 172 ? -6.102 3.614 8.837 1.00 88.62 172 SER A N 1
ATOM 1430 C CA . SER A 1 172 ? -4.748 3.513 9.410 1.00 88.62 172 SER A CA 1
ATOM 1431 C C . SER A 1 172 ? -4.291 4.795 10.119 1.00 88.62 172 SER A C 1
ATOM 1433 O O . SER A 1 172 ? -3.791 4.731 11.239 1.00 88.62 172 SER A O 1
ATOM 1435 N N . GLY A 1 173 ? -4.556 5.970 9.536 1.00 87.00 173 GLY A N 1
ATOM 1436 C CA . GLY A 1 173 ? -4.220 7.261 10.149 1.00 87.00 173 GLY A CA 1
ATOM 1437 C C . GLY A 1 173 ? -5.005 7.583 11.428 1.00 87.00 173 GLY A C 1
ATOM 1438 O O . GLY A 1 173 ? -4.457 8.174 12.353 1.00 87.00 173 GLY A O 1
ATOM 1439 N N . LEU A 1 174 ? -6.274 7.170 11.519 1.00 86.50 174 LEU A N 1
ATOM 1440 C CA . LEU A 1 174 ? -7.093 7.343 12.730 1.00 86.50 174 LEU A CA 1
ATOM 1441 C C . LEU A 1 174 ? -6.738 6.323 13.819 1.00 86.50 174 LEU A C 1
ATOM 1443 O O . LEU A 1 174 ? -6.930 6.592 15.003 1.00 86.50 174 LEU A O 1
ATOM 1447 N N . MET A 1 175 ? -6.217 5.166 13.415 1.00 83.06 175 MET A N 1
ATOM 1448 C CA . MET A 1 175 ? -5.849 4.053 14.289 1.00 83.06 175 MET A CA 1
ATOM 1449 C C . MET A 1 175 ? -4.391 4.087 14.758 1.00 83.06 175 MET A C 1
ATOM 1451 O O . MET A 1 175 ? -3.993 3.243 15.549 1.00 83.06 175 MET A O 1
ATOM 1455 N N . GLN A 1 176 ? -3.587 5.045 14.294 1.00 83.50 176 GLN A N 1
ATOM 1456 C CA . GLN A 1 176 ? -2.165 5.150 14.636 1.00 83.50 176 GLN A CA 1
ATOM 1457 C C . GLN A 1 176 ? -1.906 5.446 16.131 1.00 83.50 176 GLN A C 1
ATOM 1459 O O . GLN A 1 176 ? -0.791 5.272 16.624 1.00 83.50 176 GLN A O 1
ATOM 1464 N N . GLY A 1 177 ? -2.911 5.929 16.867 1.00 73.81 177 GLY A N 1
ATOM 1465 C CA . GLY A 1 177 ? -2.780 6.266 18.284 1.00 73.81 177 GLY A CA 1
ATOM 1466 C C . GLY A 1 177 ? -2.665 5.038 19.194 1.00 73.81 177 GLY A C 1
ATOM 1467 O O . GLY A 1 177 ? -3.276 4.010 18.944 1.00 73.81 177 GLY A O 1
ATOM 1468 N N . GLN A 1 178 ? -1.945 5.178 20.314 1.00 70.88 178 GLN A N 1
ATOM 1469 C CA . GLN A 1 178 ? -1.897 4.147 21.368 1.00 70.88 178 GLN A CA 1
ATOM 1470 C C . GLN A 1 178 ? -3.234 3.983 22.109 1.00 70.88 178 GLN A C 1
ATOM 1472 O O . GLN A 1 178 ? -3.469 2.951 22.731 1.00 70.88 178 GLN A O 1
ATOM 1477 N N . ASN A 1 179 ? -4.101 5.000 22.050 1.00 79.19 179 ASN A N 1
ATOM 1478 C CA . ASN A 1 179 ? -5.383 5.013 22.743 1.00 79.19 179 ASN A CA 1
ATOM 1479 C C . ASN A 1 179 ? -6.531 4.931 21.735 1.00 79.19 179 ASN A C 1
ATOM 1481 O O . ASN A 1 179 ? -6.640 5.768 20.833 1.00 79.19 179 ASN A O 1
ATOM 1485 N N . ASN A 1 180 ? -7.446 3.991 21.961 1.00 82.31 180 ASN A N 1
ATOM 1486 C CA . ASN A 1 180 ? -8.665 3.857 21.174 1.00 82.31 180 ASN A CA 1
ATOM 1487 C C . ASN A 1 180 ? -9.676 4.929 21.581 1.00 82.31 180 ASN A C 1
ATOM 1489 O O . ASN A 1 180 ? -10.405 4.795 22.561 1.00 82.31 180 ASN A O 1
ATOM 1493 N N . THR A 1 181 ? -9.698 6.031 20.831 1.00 88.38 181 THR A N 1
ATOM 1494 C CA . THR A 1 181 ? -10.638 7.126 21.088 1.00 88.38 181 THR A CA 1
ATOM 1495 C C . THR A 1 181 ? -12.046 6.776 20.611 1.00 88.38 181 THR A C 1
ATOM 1497 O O . THR A 1 181 ? -12.237 6.166 19.555 1.00 88.38 181 THR A O 1
ATOM 1500 N N . VAL A 1 182 ? -13.059 7.260 21.333 1.00 90.56 182 VAL A N 1
ATOM 1501 C CA . VAL A 1 182 ? -14.466 7.146 20.915 1.00 90.56 182 VAL A CA 1
ATOM 1502 C C . VAL A 1 182 ? -14.710 7.720 19.534 1.00 90.56 182 VAL A C 1
ATOM 1504 O O . VAL A 1 182 ? -15.475 7.153 18.758 1.00 90.56 182 VAL A O 1
ATOM 1507 N N . HIS A 1 183 ? -14.059 8.835 19.207 1.00 90.44 183 HIS A N 1
ATOM 1508 C CA . HIS A 1 183 ? -14.201 9.436 17.891 1.00 90.44 183 HIS A CA 1
ATOM 1509 C C . HIS A 1 183 ? -13.723 8.485 16.787 1.00 90.44 183 HIS A C 1
ATOM 1511 O O . HIS A 1 183 ? -14.452 8.282 15.817 1.00 90.44 183 HIS A O 1
ATOM 1517 N N . ALA A 1 184 ? -12.552 7.862 16.950 1.00 89.94 184 ALA A N 1
ATOM 1518 C CA . ALA A 1 184 ? -12.042 6.897 15.982 1.00 89.94 184 ALA A CA 1
ATOM 1519 C C . ALA A 1 184 ? -12.994 5.698 15.845 1.00 89.94 184 ALA A C 1
ATOM 1521 O O . ALA A 1 184 ? -13.354 5.331 14.727 1.00 89.94 184 ALA A O 1
ATOM 1522 N N . LEU A 1 185 ? -13.474 5.143 16.966 1.00 90.06 185 LEU A N 1
ATOM 1523 C CA . LEU A 1 185 ? -14.335 3.956 16.949 1.00 90.06 185 LEU A CA 1
ATOM 1524 C C . LEU A 1 185 ? -15.710 4.242 16.359 1.00 90.06 185 LEU A C 1
ATOM 1526 O O . LEU A 1 185 ? -16.223 3.461 15.557 1.00 90.06 185 LEU A O 1
ATOM 1530 N N . LYS A 1 186 ? -16.268 5.415 16.660 1.00 92.50 186 LYS A N 1
ATOM 1531 C CA . LYS A 1 186 ? -17.510 5.884 16.052 1.00 92.50 186 LYS A CA 1
ATOM 1532 C C . LYS A 1 186 ? -17.346 6.037 14.546 1.00 92.50 186 LYS A C 1
ATOM 1534 O O . LYS A 1 186 ? -18.178 5.521 13.804 1.00 92.50 186 LYS A O 1
ATOM 1539 N N . THR A 1 187 ? -16.306 6.737 14.097 1.00 91.19 187 THR A N 1
ATOM 1540 C CA . THR A 1 187 ? -16.080 7.033 12.675 1.00 91.19 187 THR A CA 1
ATOM 1541 C C . THR A 1 187 ? -15.854 5.755 11.874 1.00 91.19 187 THR A C 1
ATOM 1543 O O . THR A 1 187 ? -16.541 5.530 10.879 1.00 91.19 187 THR A O 1
ATOM 1546 N N . MET A 1 188 ? -14.973 4.877 12.355 1.00 90.44 188 MET A N 1
ATOM 1547 C CA . MET A 1 188 ? -14.646 3.613 11.698 1.00 90.44 188 MET A CA 1
ATOM 1548 C C . MET A 1 188 ? -15.882 2.716 11.557 1.00 90.44 188 MET A C 1
ATOM 1550 O O . MET A 1 188 ? -16.239 2.312 10.449 1.00 90.44 188 MET A O 1
ATOM 1554 N N . LEU A 1 189 ? -16.599 2.455 12.658 1.00 91.69 189 LEU A N 1
ATOM 1555 C CA . LEU A 1 189 ? -17.791 1.611 12.604 1.00 91.69 189 LEU A CA 1
ATOM 1556 C C . LEU A 1 189 ? -18.903 2.257 11.759 1.00 91.69 189 LEU A C 1
ATOM 1558 O O . LEU A 1 189 ? -19.608 1.548 11.038 1.00 91.69 189 LEU A O 1
ATOM 1562 N N . SER A 1 190 ? -19.056 3.587 11.807 1.00 92.25 190 SER A N 1
ATOM 1563 C CA . SER A 1 190 ? -20.088 4.285 11.024 1.00 92.25 190 SER A CA 1
ATOM 1564 C C . SER A 1 190 ? -19.828 4.1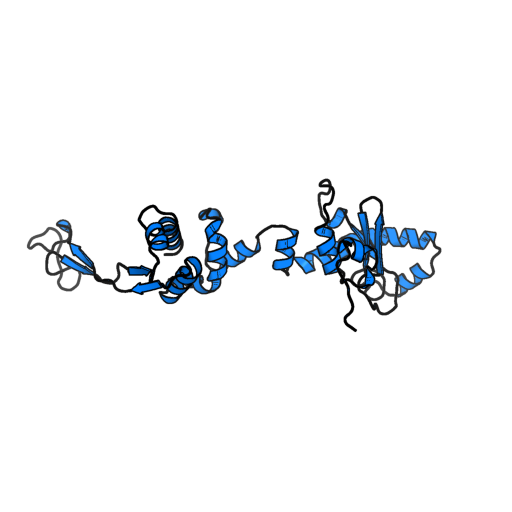51 9.525 1.00 92.25 190 SER A C 1
ATOM 1566 O O . SER A 1 190 ? -20.765 3.907 8.765 1.00 92.25 190 SER A O 1
ATOM 1568 N N . CYS A 1 1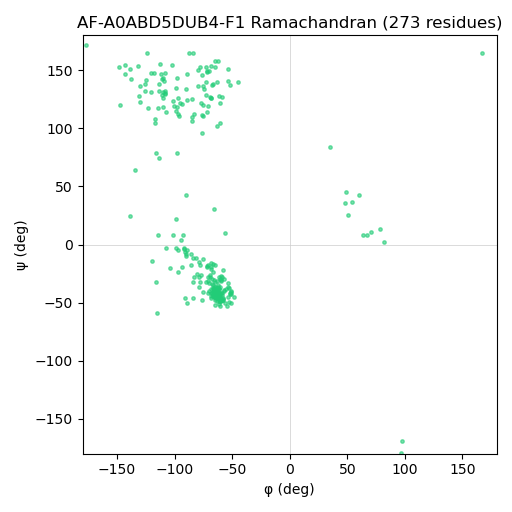91 ? -18.568 4.237 9.092 1.00 90.50 191 CYS A N 1
ATOM 1569 C CA . CYS A 1 191 ? -18.191 4.024 7.697 1.00 90.50 191 CYS A CA 1
ATOM 1570 C C . CYS A 1 191 ? -18.360 2.561 7.259 1.00 90.50 191 CYS A C 1
ATOM 1572 O O . CYS A 1 191 ? -18.934 2.307 6.198 1.00 90.50 191 CYS A O 1
ATOM 1574 N N . ILE A 1 192 ? -17.934 1.595 8.083 1.00 89.38 192 ILE A N 1
ATOM 1575 C CA . ILE A 1 192 ? -18.016 0.160 7.755 1.00 89.38 192 ILE A CA 1
ATOM 1576 C C . ILE A 1 192 ? -19.469 -0.302 7.635 1.00 89.38 192 ILE A C 1
ATOM 1578 O O . ILE A 1 192 ? -19.833 -0.992 6.680 1.00 89.38 192 ILE A O 1
ATOM 1582 N N . PHE A 1 193 ? -20.307 0.061 8.607 1.00 90.00 193 PHE A N 1
ATOM 1583 C CA . PHE A 1 193 ? -21.698 -0.387 8.658 1.00 90.00 193 PHE A CA 1
ATOM 1584 C C . PHE A 1 193 ? -22.664 0.553 7.932 1.00 90.00 193 PHE A C 1
ATOM 1586 O O . PHE A 1 193 ? -23.811 0.171 7.714 1.00 90.00 193 PHE A O 1
ATOM 1593 N N . LYS A 1 194 ? -22.216 1.750 7.522 1.00 90.06 194 LYS A N 1
ATOM 1594 C CA . LYS A 1 194 ? -23.036 2.791 6.874 1.00 90.06 194 LYS A CA 1
ATOM 1595 C C . LYS A 1 194 ? -24.281 3.152 7.695 1.00 90.06 194 LYS A C 1
ATOM 1597 O O . LYS A 1 194 ? -25.360 3.395 7.152 1.00 90.06 194 LYS A O 1
ATOM 1602 N N . HIS A 1 195 ? -24.119 3.158 9.014 1.00 91.06 195 HIS A N 1
ATOM 1603 C CA . HIS A 1 195 ? -25.162 3.427 9.995 1.00 91.06 195 HIS A CA 1
ATOM 1604 C C . HIS A 1 195 ? -24.675 4.440 11.021 1.00 91.06 195 HIS A C 1
ATOM 1606 O O . HIS A 1 195 ? -23.477 4.557 11.267 1.00 91.06 195 HIS A O 1
ATOM 1612 N N . GLU A 1 196 ? -25.612 5.168 11.621 1.00 90.88 196 GLU A N 1
ATOM 1613 C CA . GLU A 1 196 ? -25.296 6.064 12.723 1.00 90.88 196 GLU A CA 1
ATOM 1614 C C . GLU A 1 196 ? -24.987 5.240 13.979 1.00 90.88 196 GLU A C 1
ATOM 1616 O O . GLU A 1 196 ? -25.723 4.319 14.353 1.00 90.88 196 GLU A O 1
ATOM 1621 N N . ILE A 1 197 ? -23.839 5.542 14.586 1.00 94.25 197 ILE A N 1
ATOM 1622 C CA . ILE A 1 197 ? -23.321 4.843 15.757 1.00 94.25 197 ILE A CA 1
ATOM 1623 C C . ILE A 1 197 ? -23.042 5.860 16.851 1.00 94.25 197 ILE A C 1
ATOM 1625 O O . ILE A 1 197 ? -22.408 6.894 16.633 1.00 94.25 197 ILE A O 1
ATOM 1629 N N . THR A 1 198 ? -23.518 5.553 18.049 1.00 94.31 198 THR A N 1
ATOM 1630 C CA . THR A 1 198 ? -23.270 6.337 19.255 1.00 94.31 198 THR A CA 1
ATOM 1631 C C . THR A 1 198 ? -22.578 5.447 20.268 1.00 94.31 198 THR A C 1
ATOM 1633 O O . THR A 1 198 ? -23.018 4.330 20.513 1.00 94.31 198 THR A O 1
ATOM 1636 N N . ILE A 1 199 ? -21.486 5.932 20.847 1.00 93.44 199 ILE A N 1
ATOM 1637 C CA . ILE A 1 199 ? -20.743 5.210 21.877 1.00 93.44 199 ILE A CA 1
ATOM 1638 C C . ILE A 1 199 ? -20.956 5.956 23.181 1.00 93.44 199 ILE A C 1
ATOM 1640 O O . ILE A 1 199 ? -20.725 7.165 23.241 1.00 93.44 199 ILE A O 1
ATOM 1644 N N . LYS A 1 200 ? -21.414 5.242 24.204 1.00 92.38 200 LYS A N 1
ATOM 1645 C CA . LYS A 1 200 ? -21.471 5.757 25.568 1.00 92.38 200 LYS A CA 1
ATOM 1646 C C . LYS A 1 200 ? -20.291 5.204 26.346 1.00 92.38 200 LYS A C 1
ATOM 1648 O O . LYS A 1 200 ? -20.144 3.990 26.486 1.00 92.38 200 LYS A O 1
ATOM 1653 N N . GLU A 1 201 ? -19.460 6.117 26.822 1.00 91.06 201 GLU A N 1
ATOM 1654 C CA . GLU A 1 201 ? -18.374 5.825 27.750 1.00 91.06 201 GLU A CA 1
ATOM 1655 C C . GLU A 1 201 ? -18.891 5.809 29.186 1.00 91.06 201 GLU A C 1
ATOM 1657 O O . GLU A 1 201 ? -19.968 6.329 29.484 1.00 91.06 201 GLU A O 1
ATOM 1662 N N . PHE A 1 202 ? -18.075 5.248 30.073 1.00 89.38 202 PHE A N 1
ATOM 1663 C CA . PHE A 1 202 ? -18.286 5.273 31.515 1.00 89.38 202 PHE A CA 1
ATOM 1664 C C . PHE A 1 202 ? -19.595 4.617 31.972 1.00 89.38 202 PHE A C 1
ATOM 1666 O O . PHE A 1 202 ? -20.320 5.149 32.817 1.00 89.38 202 PHE A O 1
ATOM 1673 N N . VAL A 1 203 ? -19.924 3.460 31.390 1.00 90.94 203 VAL A N 1
ATOM 1674 C CA . VAL A 1 203 ? -21.143 2.728 31.744 1.00 90.94 203 VAL A CA 1
ATOM 1675 C C . VAL A 1 203 ? -20.982 2.139 33.140 1.00 90.94 203 VAL A C 1
ATOM 1677 O O . VAL A 1 203 ? -20.100 1.320 33.388 1.00 90.94 203 VAL A O 1
ATOM 1680 N N . GLN A 1 204 ? -21.861 2.555 34.047 1.00 89.56 204 GLN A N 1
ATOM 1681 C CA . GLN A 1 204 ? -21.846 2.099 35.427 1.00 89.56 204 GLN A CA 1
ATOM 1682 C C . GLN A 1 204 ? -22.245 0.626 35.531 1.00 89.56 204 GLN A C 1
ATOM 1684 O O . GLN A 1 204 ? -23.317 0.218 35.080 1.00 89.56 204 GLN A O 1
ATOM 1689 N N . GLU A 1 205 ? -21.401 -0.153 36.193 1.00 88.69 205 GLU A N 1
ATOM 1690 C CA . GLU A 1 205 ? -21.640 -1.549 36.515 1.00 88.69 205 GLU A CA 1
ATOM 1691 C C . GLU A 1 205 ? -21.489 -1.788 38.017 1.00 88.69 205 GLU A C 1
ATOM 1693 O O . GLU A 1 205 ? -20.581 -1.271 38.668 1.00 88.69 205 GLU A O 1
ATOM 1698 N N . SER A 1 206 ? -22.400 -2.587 38.566 1.00 88.12 206 SER A N 1
ATOM 1699 C CA . SER A 1 206 ? -22.335 -3.045 39.950 1.00 88.12 206 SER A CA 1
ATOM 1700 C C . SER A 1 206 ? -21.755 -4.454 39.982 1.00 88.12 206 SER A C 1
ATOM 1702 O O . SER A 1 206 ? -22.387 -5.398 39.508 1.00 88.12 206 SER A O 1
ATOM 1704 N N . PHE A 1 207 ? -20.578 -4.603 40.579 1.00 84.81 207 PHE A N 1
ATOM 1705 C CA . PHE A 1 207 ? -19.935 -5.891 40.799 1.00 84.81 207 PHE A CA 1
ATOM 1706 C C . PHE A 1 207 ? -20.189 -6.370 42.219 1.00 84.81 207 PHE A C 1
ATOM 1708 O O . PHE A 1 207 ? -20.033 -5.613 43.178 1.00 84.81 207 PHE A O 1
ATOM 1715 N N . LYS A 1 208 ? -20.552 -7.644 42.362 1.00 87.19 208 LYS A N 1
ATOM 1716 C CA . LYS A 1 208 ? -20.602 -8.294 43.669 1.00 87.19 208 LYS A CA 1
ATOM 1717 C C . LYS A 1 208 ? -19.211 -8.814 44.016 1.00 87.19 208 LYS A C 1
ATOM 1719 O O . LYS A 1 208 ? -18.628 -9.562 43.233 1.00 87.19 208 LYS A O 1
ATOM 1724 N N . LEU A 1 209 ? -18.698 -8.419 45.175 1.00 83.88 209 LEU A N 1
ATOM 1725 C CA . LEU A 1 209 ? -17.414 -8.903 45.670 1.00 83.88 209 LEU A CA 1
ATOM 1726 C C . LEU A 1 209 ? -17.504 -10.398 45.987 1.00 83.88 209 LEU A C 1
ATOM 1728 O O . LEU A 1 209 ? -18.488 -10.867 46.566 1.00 83.88 209 LEU A O 1
ATOM 1732 N N . ALA A 1 210 ? -16.466 -11.147 45.613 1.00 83.44 210 ALA A N 1
ATOM 1733 C CA . ALA A 1 210 ? -16.326 -12.528 46.054 1.00 83.44 210 ALA A CA 1
ATOM 1734 C C . ALA A 1 210 ? -16.139 -12.570 47.580 1.00 83.44 210 ALA A C 1
ATOM 1736 O O . ALA A 1 210 ? -15.604 -11.628 48.164 1.00 83.44 210 ALA A O 1
ATOM 1737 N N . GLY A 1 211 ? -16.543 -13.671 48.224 1.00 80.00 211 GLY A N 1
ATOM 1738 C CA . GLY A 1 211 ? -16.472 -13.809 49.686 1.00 80.00 211 GLY A CA 1
ATOM 1739 C C . GLY A 1 211 ? -15.078 -13.532 50.261 1.00 80.00 211 GLY A C 1
ATOM 1740 O O . GLY A 1 211 ? -14.962 -12.881 51.294 1.00 80.00 211 GLY A O 1
ATOM 1741 N N . ASP A 1 212 ? -14.035 -13.929 49.532 1.00 79.56 212 ASP A N 1
ATOM 1742 C CA . ASP A 1 212 ? -12.630 -13.763 49.923 1.00 79.56 212 ASP A CA 1
ATOM 1743 C C . ASP A 1 212 ? -12.142 -12.304 49.859 1.00 79.56 212 ASP A C 1
ATOM 1745 O O . ASP A 1 212 ? -11.123 -11.962 50.453 1.00 79.56 212 ASP A O 1
ATOM 1749 N N . GLN A 1 213 ? -12.855 -11.439 49.130 1.00 78.31 213 GLN A N 1
ATOM 1750 C CA . GLN A 1 213 ? -12.543 -10.013 48.976 1.00 78.31 213 GLN A CA 1
ATOM 1751 C C . GLN A 1 213 ? -13.349 -9.127 49.937 1.00 78.31 213 GLN A C 1
ATOM 1753 O O . GLN A 1 213 ? -13.145 -7.913 49.976 1.00 78.31 213 GLN A O 1
ATOM 1758 N N . LEU A 1 214 ? -14.279 -9.710 50.702 1.00 81.19 214 LEU A N 1
ATOM 1759 C CA . LEU A 1 214 ? -15.054 -8.980 51.697 1.00 81.19 214 LEU A CA 1
ATOM 1760 C C . LEU A 1 214 ? -14.197 -8.700 52.931 1.00 81.19 214 LEU A C 1
ATOM 1762 O O . LEU A 1 214 ? -13.507 -9.568 53.461 1.00 81.19 214 LEU A O 1
ATOM 1766 N N . THR A 1 215 ? -14.290 -7.478 53.443 1.00 81.81 215 THR A N 1
ATOM 1767 C CA . THR A 1 215 ? -13.617 -7.102 54.685 1.00 81.81 215 THR A CA 1
ATOM 1768 C C . THR A 1 215 ? -14.314 -7.760 55.874 1.00 81.81 215 THR A C 1
ATOM 1770 O O . THR A 1 215 ? -15.454 -7.420 56.198 1.00 81.81 215 THR A O 1
ATOM 1773 N N . THR A 1 216 ? -13.627 -8.678 56.553 1.00 80.25 216 THR A N 1
ATOM 1774 C CA . THR A 1 216 ? -14.144 -9.375 57.741 1.00 80.25 216 THR A CA 1
ATOM 1775 C C . THR A 1 216 ? -13.359 -9.006 58.995 1.00 80.25 216 THR A C 1
ATOM 1777 O O . THR A 1 216 ? -12.126 -8.983 58.982 1.00 80.25 216 THR A O 1
ATOM 1780 N N . LEU A 1 217 ? -14.058 -8.784 60.111 1.00 81.44 217 LEU A N 1
ATOM 1781 C CA . LEU A 1 217 ? -13.420 -8.569 61.409 1.00 81.44 217 LEU A CA 1
ATOM 1782 C C . LEU A 1 217 ? -12.745 -9.870 61.885 1.00 81.44 217 LEU A C 1
ATOM 1784 O O . LEU A 1 217 ? -13.396 -10.908 61.953 1.00 81.44 217 LEU A O 1
ATOM 1788 N N . GLY A 1 218 ? -11.452 -9.815 62.216 1.00 77.56 218 GLY A N 1
ATOM 1789 C CA . GLY A 1 218 ? -10.683 -10.996 62.638 1.00 77.56 218 GLY A CA 1
ATOM 1790 C C . GLY A 1 218 ? -10.234 -11.916 61.495 1.00 77.56 218 GLY A C 1
ATOM 1791 O O . GLY A 1 218 ? -9.810 -13.040 61.755 1.00 77.56 218 GLY A O 1
ATOM 1792 N N . GLY A 1 219 ? -10.324 -11.458 60.240 1.00 73.56 219 GLY A N 1
ATOM 1793 C CA . GLY A 1 219 ? -9.815 -12.190 59.080 1.00 73.56 219 GLY A CA 1
ATOM 1794 C C . GLY A 1 219 ? -8.290 -12.350 59.093 1.00 73.56 219 GLY A C 1
ATOM 1795 O O . GLY A 1 219 ? -7.568 -11.578 59.723 1.00 73.56 219 GLY A O 1
ATOM 1796 N N . SER A 1 220 ? -7.788 -13.347 58.360 1.00 71.69 220 SER A N 1
ATOM 1797 C CA . SER A 1 220 ? -6.349 -13.653 58.303 1.00 71.69 220 SER A CA 1
ATOM 1798 C C . SER A 1 220 ? -5.516 -12.582 57.580 1.00 71.69 220 SER A C 1
ATOM 1800 O O . SER A 1 220 ? -4.293 -12.586 57.716 1.00 71.69 220 SER A O 1
ATOM 1802 N N . GLN A 1 221 ? -6.149 -11.686 56.812 1.00 75.62 221 GLN A N 1
ATOM 1803 C CA . GLN A 1 221 ? -5.497 -10.551 56.159 1.00 75.62 221 GLN A CA 1
ATOM 1804 C C . GLN A 1 221 ? -5.922 -9.224 56.811 1.00 75.62 221 GLN A C 1
ATOM 1806 O O . GLN A 1 221 ? -7.121 -8.984 56.981 1.00 75.62 221 GLN A O 1
ATOM 1811 N N . PRO A 1 222 ? -4.972 -8.334 57.158 1.00 79.06 222 PRO A N 1
ATOM 1812 C CA . PRO A 1 222 ? -5.295 -7.027 57.712 1.00 79.06 222 PRO A CA 1
ATOM 1813 C C . PRO A 1 222 ? -5.956 -6.130 56.654 1.00 79.06 222 PRO A C 1
ATOM 1815 O O . PRO A 1 222 ? -5.424 -5.902 55.568 1.00 79.06 222 PRO A O 1
ATOM 1818 N N . SER A 1 223 ? -7.124 -5.597 57.002 1.00 82.44 223 SER A N 1
ATOM 1819 C CA . SER A 1 223 ? -7.881 -4.623 56.213 1.00 82.44 223 SER A CA 1
ATOM 1820 C C . SER A 1 223 ? -7.597 -3.211 56.739 1.00 82.44 223 SER A C 1
ATOM 1822 O O . SER A 1 223 ? -7.865 -2.925 57.905 1.00 82.44 223 SER A O 1
ATOM 1824 N N . LEU A 1 224 ? -7.031 -2.333 55.905 1.00 82.25 224 LEU A N 1
ATOM 1825 C CA . LEU A 1 224 ? -6.631 -0.968 56.258 1.00 82.25 224 LEU A CA 1
ATOM 1826 C C . LEU A 1 224 ? -7.572 0.057 55.613 1.00 82.25 224 LEU A C 1
ATOM 1828 O O . LEU A 1 224 ? -7.832 0.033 54.403 1.00 82.25 224 LEU A O 1
ATOM 1832 N N . LEU A 1 225 ? -8.069 0.989 56.428 1.00 83.75 225 LEU A N 1
ATOM 1833 C CA . LEU A 1 225 ? -8.946 2.059 55.958 1.00 83.75 225 LEU A CA 1
ATOM 1834 C C . LEU A 1 225 ? -8.224 2.938 54.925 1.00 83.75 225 LEU A C 1
ATOM 1836 O O . LEU A 1 225 ? -7.123 3.418 55.184 1.00 83.75 225 LEU A O 1
ATOM 1840 N N . GLY A 1 226 ? -8.848 3.144 53.763 1.00 81.56 226 GLY A N 1
ATOM 1841 C CA . GLY A 1 226 ? -8.318 4.001 52.694 1.00 81.56 226 GLY A CA 1
ATOM 1842 C C . GLY A 1 226 ? -7.273 3.353 51.778 1.00 81.56 226 GLY A C 1
ATOM 1843 O O . GLY A 1 226 ? -6.778 4.025 50.880 1.00 81.56 226 GLY A O 1
ATOM 1844 N N . ILE A 1 227 ? -6.946 2.070 51.980 1.00 83.25 227 ILE A N 1
ATOM 1845 C CA . ILE A 1 227 ? -5.996 1.333 51.129 1.00 83.25 227 ILE A CA 1
ATOM 1846 C C . ILE A 1 227 ? -6.700 0.190 50.396 1.00 83.25 227 ILE A C 1
ATOM 1848 O O . ILE A 1 227 ? -6.698 0.149 49.171 1.00 83.25 227 ILE A O 1
ATOM 1852 N N . ASN A 1 228 ? -7.300 -0.743 51.1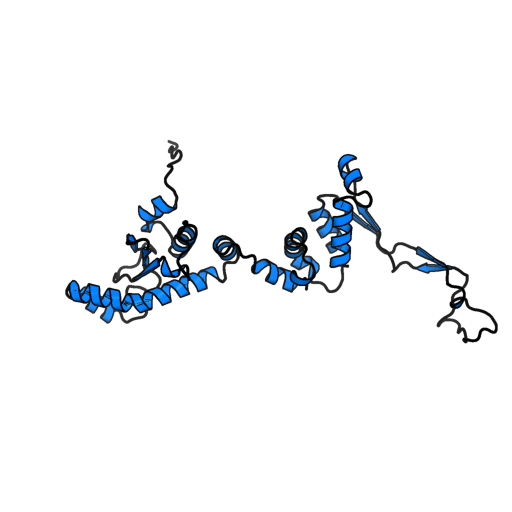35 1.00 80.12 228 ASN A N 1
ATOM 1853 C CA . ASN A 1 228 ? -7.844 -1.992 50.586 1.00 80.12 228 ASN A CA 1
ATOM 1854 C C . ASN A 1 228 ? -9.203 -2.370 51.195 1.00 80.12 228 ASN A C 1
ATOM 1856 O O . ASN A 1 228 ? -9.560 -3.544 51.246 1.00 80.12 228 ASN A O 1
ATOM 1860 N N . THR A 1 229 ? -9.948 -1.385 51.696 1.00 83.06 229 THR A N 1
ATOM 1861 C CA . THR A 1 229 ? -11.253 -1.596 52.327 1.00 83.06 229 THR A CA 1
ATOM 1862 C C . THR A 1 229 ? -12.371 -0.973 51.510 1.00 83.06 229 THR A C 1
ATOM 1864 O O . THR A 1 229 ? -12.299 0.190 51.119 1.00 83.06 229 THR A O 1
ATOM 1867 N N . PHE A 1 230 ? -13.429 -1.753 51.294 1.00 79.12 230 PHE A N 1
ATOM 1868 C CA . PHE A 1 230 ? -14.656 -1.325 50.633 1.00 79.12 230 PHE A CA 1
ATOM 1869 C C . PHE A 1 230 ? -15.837 -1.508 51.583 1.00 79.12 230 PHE A C 1
ATOM 1871 O O . PHE A 1 230 ? -15.843 -2.411 52.418 1.00 79.12 230 PHE A O 1
ATOM 1878 N N . CYS A 1 231 ? -16.834 -0.632 51.475 1.00 80.44 231 CYS A N 1
ATOM 1879 C CA . CYS A 1 231 ? -18.045 -0.721 52.280 1.00 80.44 231 CYS A CA 1
ATOM 1880 C C . CYS A 1 231 ? -19.135 -1.464 51.499 1.00 80.44 231 CYS A C 1
ATOM 1882 O O . CYS A 1 231 ? -19.538 -1.013 50.428 1.00 80.44 231 CYS A O 1
ATOM 1884 N N . GLY A 1 232 ? -19.634 -2.566 52.062 1.00 83.75 232 GLY A N 1
ATOM 1885 C CA . GLY A 1 232 ? -20.725 -3.357 51.492 1.00 83.75 232 GLY A CA 1
ATOM 1886 C C . GLY A 1 232 ? -20.268 -4.565 50.672 1.00 83.75 232 GLY A C 1
ATOM 1887 O O . GLY A 1 232 ? -19.084 -4.860 50.551 1.00 83.75 232 GLY A O 1
ATOM 1888 N N . GLU A 1 233 ? -21.245 -5.292 50.131 1.00 85.31 233 GLU A N 1
ATOM 1889 C CA . GLU A 1 233 ? -21.024 -6.490 49.304 1.00 85.31 233 GLU A CA 1
ATOM 1890 C C . GLU A 1 233 ? -20.904 -6.184 47.798 1.00 85.31 233 GLU A C 1
ATOM 1892 O O . GLU A 1 233 ? -20.568 -7.068 47.009 1.00 85.31 233 GLU A O 1
ATOM 1897 N N . THR A 1 234 ? -21.168 -4.938 47.389 1.00 86.75 234 THR A N 1
ATOM 1898 C CA . THR A 1 234 ? -21.168 -4.505 45.985 1.00 86.75 234 THR A CA 1
ATOM 1899 C C . THR A 1 234 ? -20.335 -3.250 45.772 1.00 86.75 234 THR A C 1
ATOM 1901 O O . THR A 1 234 ? -20.483 -2.284 46.519 1.00 86.75 234 THR A O 1
ATOM 1904 N N . ILE A 1 235 ? -19.539 -3.234 44.705 1.00 87.12 235 ILE A N 1
ATOM 1905 C CA . ILE A 1 235 ? -18.776 -2.070 44.245 1.00 87.12 235 ILE A CA 1
ATOM 1906 C C . ILE A 1 235 ? -19.390 -1.555 42.948 1.00 87.12 235 ILE A C 1
ATOM 1908 O O . ILE A 1 235 ? -19.799 -2.338 42.093 1.00 87.12 235 ILE A O 1
ATOM 1912 N N . GLN A 1 236 ? -19.441 -0.233 42.801 1.00 86.88 236 GLN A N 1
ATOM 1913 C CA . GLN A 1 236 ? -19.803 0.416 41.547 1.00 86.88 236 GLN A CA 1
ATOM 1914 C C . GLN A 1 236 ? -18.536 0.819 40.799 1.00 86.88 236 GLN A C 1
ATOM 1916 O O . GLN A 1 236 ? -17.687 1.519 41.347 1.00 86.88 236 GLN A O 1
ATOM 1921 N N . GLN A 1 237 ? -18.431 0.383 39.551 1.00 87.00 237 GLN A N 1
ATOM 1922 C CA . GLN A 1 237 ? -17.308 0.650 38.667 1.00 87.00 237 GLN A CA 1
ATOM 1923 C C . GLN A 1 237 ? -17.827 1.296 37.377 1.00 87.00 237 GLN A C 1
ATOM 1925 O O . GLN A 1 237 ? -18.899 0.940 36.896 1.00 87.00 237 GLN A O 1
ATOM 1930 N N . ILE A 1 238 ? -17.095 2.270 36.835 1.00 88.31 238 ILE A N 1
ATOM 1931 C CA . ILE A 1 238 ? -17.488 2.999 35.614 1.00 88.31 238 ILE A CA 1
ATOM 1932 C C . ILE A 1 238 ? -16.470 2.849 34.481 1.00 88.31 238 ILE A C 1
ATOM 1934 O O . ILE A 1 238 ? -16.775 3.160 33.344 1.00 88.31 238 ILE A O 1
ATOM 1938 N N . ASP A 1 239 ? -15.265 2.361 34.748 1.00 84.69 239 ASP A N 1
ATOM 1939 C CA . ASP A 1 239 ? -14.150 2.278 33.795 1.00 84.69 239 ASP A CA 1
ATOM 1940 C C . ASP A 1 239 ? -14.045 0.919 33.074 1.00 84.69 239 ASP A C 1
ATOM 1942 O O . ASP A 1 239 ? -13.125 0.710 32.289 1.00 84.69 239 ASP A O 1
ATOM 1946 N N . GLY A 1 240 ? -14.985 -0.005 33.303 1.00 83.75 240 GLY A N 1
ATOM 1947 C CA . GLY A 1 240 ? -14.917 -1.369 32.764 1.00 83.75 240 GLY A CA 1
ATOM 1948 C C . GLY A 1 240 ? -15.639 -1.606 31.433 1.00 83.75 240 GLY A C 1
ATOM 1949 O O . GLY A 1 240 ? -15.369 -2.609 30.772 1.00 83.75 240 GLY A O 1
ATOM 1950 N N . LYS A 1 241 ? -16.589 -0.742 31.038 1.00 89.12 241 LYS A N 1
ATOM 1951 C CA . LYS A 1 241 ? -17.480 -1.002 29.893 1.00 89.12 241 LYS A CA 1
ATOM 1952 C C . LYS A 1 241 ? -17.804 0.236 29.066 1.00 89.12 241 LYS A C 1
ATOM 1954 O O . LYS A 1 241 ? -17.997 1.334 29.584 1.00 89.12 241 LYS A O 1
ATOM 1959 N N . ILE A 1 242 ? -17.966 -0.009 27.768 1.00 91.44 242 ILE A N 1
ATOM 1960 C CA . ILE A 1 242 ? -18.542 0.922 26.798 1.00 91.44 242 ILE A CA 1
ATOM 1961 C C . ILE A 1 242 ? -19.811 0.313 26.195 1.00 91.44 242 ILE A C 1
ATOM 1963 O O . ILE A 1 242 ? -19.907 -0.903 26.020 1.00 91.44 242 ILE A O 1
ATOM 1967 N N . GLU A 1 243 ? -20.786 1.154 25.859 1.00 92.38 243 GLU A N 1
ATOM 1968 C CA . GLU A 1 243 ? -22.003 0.736 25.158 1.00 92.38 243 GLU A CA 1
ATOM 1969 C C . GLU A 1 243 ? -21.986 1.288 23.729 1.00 92.38 243 GLU A C 1
ATOM 1971 O O . GLU A 1 243 ? -21.984 2.503 23.519 1.00 92.38 243 GLU A O 1
ATOM 1976 N N . ILE A 1 244 ? -21.992 0.392 22.739 1.00 93.06 244 ILE A N 1
ATOM 1977 C CA . ILE A 1 244 ? -22.068 0.745 21.318 1.00 93.06 244 ILE A CA 1
ATOM 1978 C C . ILE A 1 244 ? -23.529 0.642 20.876 1.00 93.06 244 ILE A C 1
ATOM 1980 O O . ILE A 1 244 ? -24.092 -0.448 20.782 1.00 93.06 244 ILE A O 1
ATOM 1984 N N . GLN A 1 245 ? -24.143 1.784 20.587 1.00 93.75 245 GLN A N 1
ATOM 1985 C CA . GLN A 1 245 ? -25.520 1.891 20.122 1.00 93.75 245 GLN A CA 1
ATOM 1986 C C . GLN A 1 245 ? -25.543 2.109 18.606 1.00 93.75 245 GLN A C 1
ATOM 1988 O O . GLN A 1 245 ? -24.947 3.060 18.104 1.00 93.75 245 GLN A O 1
ATOM 1993 N N . ILE A 1 246 ? -26.243 1.236 17.877 1.00 93.12 246 ILE A N 1
ATOM 1994 C CA . ILE A 1 246 ? -26.341 1.271 16.409 1.00 93.12 246 ILE A CA 1
ATOM 1995 C C . ILE A 1 246 ? -27.788 1.575 16.026 1.00 93.12 246 ILE A C 1
ATOM 1997 O O . ILE A 1 246 ? -28.689 0.785 16.318 1.00 93.12 246 ILE A O 1
ATOM 2001 N N . GLY A 1 247 ? -28.032 2.698 15.354 1.00 88.19 247 GLY A N 1
ATOM 2002 C CA . GLY A 1 247 ? -29.379 3.050 14.916 1.00 88.19 247 GLY A CA 1
ATOM 2003 C C . GLY A 1 247 ? -29.521 4.491 14.444 1.00 88.19 247 GLY A C 1
ATOM 2004 O O . GLY A 1 247 ? -28.654 5.304 14.737 1.00 88.19 247 GLY A O 1
ATOM 2005 N N . PRO A 1 248 ? -30.620 4.815 13.734 1.00 88.31 248 PRO A N 1
ATOM 2006 C CA . PRO A 1 248 ? -31.815 3.986 13.509 1.00 88.31 248 PRO A CA 1
ATOM 2007 C C . PRO A 1 248 ? -31.651 2.913 12.411 1.00 88.31 248 PRO A C 1
ATOM 2009 O O . PRO A 1 248 ? -31.138 3.180 11.326 1.00 88.31 248 PRO A O 1
ATOM 2012 N N . LEU A 1 249 ? -32.128 1.687 12.676 1.00 89.88 249 LEU A N 1
ATOM 2013 C CA . LEU A 1 249 ? -32.028 0.535 11.764 1.00 89.88 249 LEU A CA 1
ATOM 2014 C C . LEU A 1 249 ? -33.393 0.132 11.192 1.00 89.88 249 LEU A C 1
ATOM 2016 O O . LEU A 1 249 ? -34.399 0.092 11.900 1.00 89.88 249 LEU A O 1
ATOM 2020 N N . LYS A 1 250 ? -33.426 -0.271 9.915 1.00 91.06 250 LYS A N 1
ATOM 2021 C CA . LYS A 1 250 ? -34.597 -0.957 9.341 1.00 91.06 250 LYS A CA 1
ATOM 2022 C C . LYS A 1 250 ? -34.684 -2.386 9.883 1.00 91.06 250 LYS A C 1
ATOM 2024 O O . LYS A 1 250 ? -33.658 -3.015 10.133 1.00 91.06 250 LYS A O 1
ATOM 2029 N N . ARG A 1 251 ? -35.893 -2.962 9.954 1.00 90.94 251 ARG A N 1
ATOM 2030 C CA . ARG A 1 251 ? -36.117 -4.337 10.461 1.00 90.94 251 ARG A CA 1
ATOM 2031 C C . ARG A 1 251 ? -35.205 -5.386 9.808 1.00 90.94 251 ARG A C 1
ATOM 2033 O O . ARG A 1 251 ? -34.682 -6.248 10.499 1.00 90.94 251 ARG A O 1
ATOM 2040 N N . GLN A 1 252 ? -34.985 -5.299 8.495 1.00 90.12 252 GLN A N 1
ATOM 2041 C CA . GLN A 1 252 ? -34.095 -6.220 7.774 1.00 90.12 252 GLN A CA 1
ATOM 2042 C C . GLN A 1 252 ? -32.636 -6.132 8.249 1.00 90.12 252 GLN A C 1
ATOM 2044 O O . GLN A 1 252 ? -31.974 -7.156 8.363 1.00 90.12 252 GLN A O 1
ATOM 2049 N N . GLN A 1 253 ? -32.141 -4.927 8.541 1.00 87.94 253 GLN A N 1
ATOM 2050 C CA . GLN A 1 253 ? -30.778 -4.706 9.037 1.00 87.94 253 GLN A CA 1
ATOM 2051 C C . GLN A 1 253 ? -30.660 -5.099 10.507 1.00 87.94 253 GLN A C 1
ATOM 2053 O O . GLN A 1 253 ? -29.703 -5.765 10.878 1.00 87.94 253 GLN A O 1
ATOM 2058 N N . TYR A 1 254 ? -31.671 -4.778 11.320 1.00 90.38 254 TYR A N 1
ATOM 2059 C CA . TYR A 1 254 ? -31.748 -5.209 12.715 1.00 90.38 254 TYR A CA 1
ATOM 2060 C C . TYR A 1 254 ? -31.607 -6.732 12.855 1.00 90.38 254 TYR A C 1
ATOM 2062 O O . TYR A 1 254 ? -30.813 -7.204 13.663 1.00 90.38 254 TYR A O 1
ATOM 2070 N N . LEU A 1 255 ? -32.298 -7.507 12.008 1.00 92.06 255 LEU A N 1
ATOM 2071 C CA . LEU A 1 255 ? -32.185 -8.970 12.010 1.00 92.06 255 LEU A CA 1
ATOM 2072 C C . LEU A 1 255 ? -30.762 -9.462 11.712 1.00 92.06 255 LEU A C 1
ATOM 2074 O O . LEU A 1 255 ? -30.379 -10.501 12.232 1.00 92.06 255 LEU A O 1
ATOM 2078 N N . LYS A 1 256 ? -29.966 -8.718 10.933 1.00 92.06 256 LYS A N 1
ATOM 2079 C CA . LYS A 1 256 ? -28.561 -9.053 10.643 1.00 92.06 256 LYS A CA 1
ATOM 2080 C C . LYS A 1 256 ? -27.596 -8.711 11.785 1.00 92.06 256 LYS A C 1
ATOM 2082 O O . LYS A 1 256 ? -26.480 -9.222 11.792 1.00 92.06 256 LYS A O 1
ATOM 2087 N N . PHE A 1 257 ? -28.005 -7.861 12.728 1.00 91.00 257 PHE A N 1
ATOM 2088 C CA . PHE A 1 257 ? -27.234 -7.515 13.930 1.00 91.00 257 PHE A CA 1
ATOM 2089 C C . PHE A 1 257 ? -27.554 -8.409 15.137 1.00 91.00 257 PHE A C 1
ATOM 2091 O O . PHE A 1 257 ? -26.927 -8.258 16.185 1.00 91.00 257 PHE A O 1
ATOM 2098 N N . LEU A 1 258 ? -28.502 -9.345 15.011 1.00 91.31 258 LEU A N 1
ATOM 2099 C CA . LEU A 1 258 ? -28.798 -10.307 16.072 1.00 91.31 258 LEU A CA 1
ATOM 2100 C C . LEU A 1 258 ? -27.590 -11.214 16.378 1.00 91.31 258 LEU A C 1
ATOM 2102 O O . LEU A 1 258 ? -26.720 -11.397 15.521 1.00 91.31 258 LEU A O 1
ATOM 2106 N N . PRO A 1 259 ? -27.536 -11.813 17.583 1.00 90.69 259 PRO A N 1
ATOM 2107 C CA . PRO A 1 259 ? -26.453 -12.714 17.963 1.00 90.69 259 PRO A CA 1
ATOM 2108 C C . PRO A 1 259 ? -26.230 -13.813 16.915 1.00 90.69 259 PRO A C 1
ATOM 2110 O O . PRO A 1 259 ? -27.188 -14.390 16.404 1.00 90.69 259 PRO A O 1
ATOM 2113 N N . HIS A 1 260 ? -24.961 -14.101 16.613 1.00 89.81 260 HIS A N 1
ATOM 2114 C CA . HIS A 1 260 ? -24.514 -15.108 15.632 1.00 89.81 260 HIS A CA 1
ATOM 2115 C C . HIS A 1 260 ? -24.834 -14.819 14.155 1.00 89.81 260 HIS A C 1
ATOM 2117 O O . HIS A 1 260 ? -24.592 -15.674 13.307 1.00 89.81 260 HIS A O 1
ATOM 2123 N N . GLN A 1 261 ? -25.329 -13.627 13.822 1.00 92.38 261 GLN A N 1
ATOM 2124 C CA . GLN A 1 261 ? -25.526 -13.201 12.434 1.00 92.38 261 GLN A CA 1
ATOM 2125 C C . GLN A 1 261 ? -24.268 -12.542 11.852 1.00 92.38 261 GLN A C 1
ATOM 2127 O O . GLN A 1 261 ? -23.370 -12.126 12.586 1.00 92.38 261 GLN A O 1
ATOM 2132 N N . GLU A 1 262 ? -24.218 -12.406 10.525 1.00 89.69 262 GLU A N 1
ATOM 2133 C CA . GLU A 1 262 ? -23.053 -11.898 9.782 1.00 89.69 262 GLU A CA 1
ATOM 2134 C C . GLU A 1 262 ? -22.517 -10.558 10.318 1.00 89.69 262 GLU A C 1
ATOM 2136 O O . GLU A 1 262 ? -21.322 -10.440 10.597 1.00 89.69 262 GLU A O 1
ATOM 2141 N N . LEU A 1 263 ? -23.382 -9.550 10.513 1.00 88.56 263 LEU A N 1
ATOM 2142 C CA . LEU A 1 263 ? -22.939 -8.222 10.966 1.00 88.56 263 LEU A CA 1
ATOM 2143 C C . LEU A 1 263 ? -22.536 -8.222 12.444 1.00 88.56 263 LEU A C 1
ATOM 2145 O O . LEU A 1 263 ? -21.610 -7.505 12.814 1.00 88.56 263 LEU A O 1
ATOM 2149 N N . SER A 1 264 ? -23.184 -9.045 13.274 1.00 90.88 264 SER A N 1
ATOM 2150 C CA . SER A 1 264 ? -22.811 -9.223 14.683 1.00 90.88 264 SER A CA 1
ATOM 2151 C C . SER A 1 264 ? -21.419 -9.849 14.814 1.00 90.88 264 SER A C 1
ATOM 2153 O O . SER A 1 264 ? -20.580 -9.347 15.562 1.00 90.88 264 SER A O 1
ATOM 2155 N N . LEU A 1 265 ? -21.134 -10.893 14.027 1.00 89.94 265 LEU A N 1
ATOM 2156 C CA . LEU A 1 265 ? -19.817 -11.530 13.990 1.00 89.94 265 LEU A CA 1
ATOM 2157 C C . LEU A 1 265 ? -18.745 -10.581 13.446 1.00 89.94 265 LEU A C 1
ATOM 2159 O O . LEU A 1 265 ? -17.647 -10.534 13.996 1.00 89.94 265 LEU A O 1
ATOM 2163 N N . LYS A 1 266 ? -19.060 -9.802 12.402 1.00 89.06 266 LYS A N 1
ATOM 2164 C CA . LYS A 1 266 ? -18.143 -8.792 11.856 1.00 89.06 266 LYS A CA 1
ATOM 2165 C C . LYS A 1 266 ? -17.813 -7.716 12.893 1.00 89.06 266 LYS A C 1
ATOM 2167 O O . LYS A 1 266 ? -16.644 -7.396 13.068 1.00 89.06 266 LYS A O 1
ATOM 2172 N N . LEU A 1 267 ? -18.817 -7.201 13.608 1.00 90.94 267 LEU A N 1
ATOM 2173 C CA . LEU A 1 267 ? -18.616 -6.210 14.669 1.00 90.94 267 LEU A CA 1
ATOM 2174 C C . LEU A 1 267 ? -17.733 -6.765 15.785 1.00 90.94 267 LEU A C 1
ATOM 2176 O O . LEU A 1 267 ? -16.776 -6.109 16.182 1.00 90.94 267 LEU A O 1
ATOM 2180 N N . LYS A 1 268 ? -18.022 -7.986 16.250 1.00 89.75 268 LYS A N 1
ATOM 2181 C CA . LYS A 1 268 ? -17.231 -8.644 17.291 1.00 89.75 268 LYS A CA 1
ATOM 2182 C C . LYS A 1 268 ? -15.764 -8.789 16.877 1.00 89.75 268 LYS A C 1
ATOM 2184 O O . LYS A 1 268 ? -14.894 -8.413 17.649 1.00 89.75 268 LYS A O 1
ATOM 2189 N N . LYS A 1 269 ? -15.504 -9.253 15.648 1.00 87.62 269 LYS A N 1
ATOM 2190 C CA . LYS A 1 269 ? -14.140 -9.380 15.111 1.00 87.62 269 LYS A CA 1
ATOM 2191 C C . LYS A 1 269 ? -13.401 -8.045 15.097 1.00 87.62 269 LYS A C 1
ATOM 2193 O O . LYS A 1 269 ? -12.282 -7.996 15.577 1.00 87.62 269 LYS A O 1
ATOM 2198 N N . ILE A 1 270 ? -14.034 -6.978 14.598 1.00 88.38 270 ILE A N 1
ATOM 2199 C CA . ILE A 1 270 ? -13.418 -5.641 14.537 1.00 88.38 270 ILE A CA 1
ATOM 2200 C C . ILE A 1 270 ? -13.008 -5.165 15.935 1.00 88.38 270 ILE A C 1
ATOM 2202 O O . ILE A 1 270 ? -11.888 -4.689 16.116 1.00 88.38 270 ILE A O 1
ATOM 2206 N N . VAL A 1 271 ? -13.902 -5.314 16.917 1.00 88.00 271 VAL A N 1
ATOM 2207 C CA . VAL A 1 271 ? -13.625 -4.907 18.298 1.00 88.00 271 VAL A CA 1
ATOM 2208 C C . VAL A 1 271 ? -12.503 -5.758 18.897 1.00 88.00 271 VAL A C 1
ATOM 2210 O O . VAL A 1 271 ? -11.576 -5.181 19.435 1.00 88.00 271 VAL A O 1
ATOM 2213 N N . GLU A 1 272 ? -12.514 -7.086 18.733 1.00 86.69 272 GLU A N 1
ATOM 2214 C CA . GLU A 1 272 ? -11.452 -7.979 19.246 1.00 86.69 272 GLU A CA 1
ATOM 2215 C C . GLU A 1 272 ? -10.073 -7.723 18.625 1.00 86.69 272 GLU A C 1
ATOM 2217 O O . GLU A 1 272 ? -9.053 -7.974 19.258 1.00 86.69 272 GLU A O 1
ATOM 2222 N N . THR A 1 273 ? -10.020 -7.278 17.369 1.00 82.62 273 THR A N 1
ATOM 2223 C CA . THR A 1 273 ? -8.745 -7.000 16.694 1.00 82.62 273 THR A CA 1
ATOM 2224 C C . THR A 1 273 ? -8.144 -5.649 17.057 1.00 82.62 273 THR A C 1
ATOM 2226 O O . THR A 1 273 ? -6.940 -5.478 16.903 1.00 82.62 273 THR A O 1
ATOM 2229 N N . TRP A 1 274 ? -8.961 -4.680 17.475 1.00 78.88 274 TRP A N 1
ATOM 2230 C CA . TRP A 1 274 ? -8.510 -3.298 17.648 1.00 78.88 274 TRP A CA 1
ATOM 2231 C C . TRP A 1 274 ? -8.563 -2.798 19.095 1.00 78.88 274 TRP A C 1
ATOM 2233 O O . TRP A 1 274 ? -7.728 -1.978 19.472 1.00 78.88 274 TRP A O 1
ATOM 2243 N N . CYS A 1 275 ? -9.526 -3.263 19.894 1.00 76.25 275 CYS A N 1
ATOM 2244 C CA . CYS A 1 275 ? -9.684 -2.929 21.313 1.00 76.25 275 CYS A CA 1
ATOM 2245 C C . CYS A 1 275 ? -9.090 -4.012 22.207 1.00 76.25 275 CYS A C 1
ATOM 2247 O O . CYS A 1 275 ? -8.402 -3.617 23.173 1.00 76.25 275 CYS A O 1
#

Foldseek 3Di:
DDDDPPDDPQDPLNVCQVCVQVDAPLVNLLVVLPPDADPPDPDSLVLEQEFEDLEADDRPGQWDHWDQDPSHIYTYGQCDFCHYNNHPDPNVVSVVLVPDDPVSVVVVRVVRSVVRSVRVVVVSCVVVVPVQVSVCVNVVDVVVLCVLCVQLVHDCVVLVDPPCSVLCSVLSVVNNDPDDDPVSVQVSCCVVLVFHKDKDAQDKDKDFDDPVLADDDPDPDDDDPPPRHDPDRIDIGRHPDMDIDTDDDDPVVVVQCPPPHDVVVVVVSVVVRRD

Sequence (275 aa):
MQSERWWQDSSVTAELFQRPKSFEFIQATRLLRHMPANDAALSWSDHFKFETSFNLNFPATEIESLELVDERVHLTNLIVGLTGIQGALPYTYTNKIKQAPRQQRAETKEFLSLFNHKLTSQYVESSITYHLPVRYEIENKNDYLDILHALNGYVRSQHQQQDLDEYFAEFSGLMQGQNNTVHALKTMLSCIFKHEITIKEFVQESFKLAGDQLTTLGGSQPSLLGINTFCGETIQQIDGKIEIQIGPLKRQQYLKFLPHQELSLKLKKIVETWC

Nearest PDB structures (foldseek):
  6n38-assembly1_G  TM=7.939E-01  e=8.472E-05  Escherichia coli 042
  2nwi-assembly3_F  TM=2.476E-01  e=3.604E+00  Archaeoglobus fulgidus

Solvent-accessible surface area (backbone atoms only — not comparable to full-atom values): 16423 Å² total; per-residue (Å²): 140,81,82,85,79,78,79,70,93,60,51,72,67,57,48,38,58,76,45,36,51,82,40,52,55,67,59,49,52,55,57,57,68,69,49,92,66,78,87,82,62,95,48,80,63,73,46,44,43,41,39,61,36,64,54,72,62,84,72,94,38,39,26,77,47,51,48,81,52,96,90,22,40,39,35,26,34,56,67,60,31,54,40,26,65,55,21,77,45,63,64,66,57,33,51,51,46,70,74,38,57,73,67,60,32,50,54,51,49,56,60,50,24,66,55,32,29,55,51,45,48,50,49,50,49,63,61,39,70,78,37,59,72,63,39,29,69,73,69,74,47,68,66,66,50,58,58,35,20,56,57,40,70,51,56,67,87,81,67,74,49,78,89,48,52,62,57,53,35,74,42,13,82,69,47,49,54,96,64,91,46,69,67,45,54,36,53,54,51,22,66,75,68,72,44,52,52,48,73,44,73,60,41,77,42,78,45,71,60,54,80,90,73,50,83,55,91,88,48,98,63,92,75,44,88,90,78,73,58,72,80,76,65,55,49,80,44,35,88,85,43,71,46,81,43,78,46,95,69,55,72,75,56,48,62,35,52,35,89,90,24,71,54,30,50,51,52,51,52,55,46,71,75,74,108

Radius of gyration: 33.17 Å; Cα contacts (8 Å, |Δi|>4): 305; chains: 1; bounding box: 67×39×105 Å

pLDDT: mean 84.6, std 10.82, range [31.2, 94.31]